Protein AF-0000000086663132 (afdb_homodimer)

Secondary structure (DSSP, 8-state):
--EEEEEEEEGGGEEEEEEEEEEETTTTEEEEEEETTTTEEE--EEEPBTT--HHHHHHHHHHHHHS---EE--B-----PBPPTTS-GGG--SSB-S-SEEEEEEETTEEEEEEEEEEE--TTSPPPSS-S-TT--EEEEEEETTTHHHH-SSHHHHHHHHHHHHHHH---/-----EEEEEGGGEEEEEEEEEEETTTTEEEEEEETTTTEEE--EEEPBTT--HHHHHHHHHHHHHS---EE--B-----PBPPTTS-GGG--SSB-S-SEEEEEEETTEEEEEEEEEEE--TTSPPPSS-S-TT--EEEEEEETTTHHHHSSSHHHHHHHHHHHHHHH---

Radius of gyration: 21.05 Å; Cα contacts (8 Å, |Δi|>4): 816; chains: 2; bounding box: 48×60×48 Å

Nearest PDB structures (foldseek):
  5xd4-assembly1_A  TM=8.681E-01  e=3.263E-10  Mycolicibacterium smegmatis MC2 155
  5ggc-assembly1_A  TM=8.975E-01  e=3.294E-09  Mycolicibacterium smegmatis MC2 155
  6m6y-assembly1_A  TM=8.586E-01  e=5.431E-09  Mycolicibacterium smegmatis MC2 155
  6nch-assembly1_B  TM=6.980E-01  e=8.572E-07  Bacillus cereus ATCC 14579
  6am0-assembly1_E  TM=5.983E-01  e=7.107E-07  Kluyveromyces lactis NRRL Y-1140

InterPro domains:
  IPR000086 NUDIX hydrolase domain [PF00293] (23-155)
  IPR000086 NUDIX hydrolase domain [PS51462] (13-165)
  IPR015797 NUDIX hydrolase-like domain superfamily [SSF55811] (16-165)
  IPR020084 NUDIX hydrolase, conserved site [PS00893] (46-67)
  IPR051325 Nudix hydrolase domain-containing protein [PTHR21340] (16-165)

Sequence (344 aa):
MATTHRRLDSADEFVISCGTVTIDVENKKVLLIYCRNSSEHLLPKGRKDLNETLEDAAKRETYEETGVRVDLLPVNISTRATTPSSIAPNDRPTHVTEPIAVAQRVSNGVLKIIFWFVATADSTIPREEGTQQEDEDFEVSWVDVEEVGDRLSFADDQRIAREACAAVFGPGMATTHRRLDSADEFVISCGTVTIDVENKKVLLIYCRNSSEHLLPKGRKDLNETLEDAAKRETYEETGVRVDLLPVNISTRATTPSSIAPNDRPTHVTEPIAVAQRVSNGVLKIIFWFVATADSTIPREEGTQQEDEDFEVSWVDVEEVGDRLSFADDQRIAREACAAVFGPG

Foldseek 3Di:
DCPPDDDDDDPVQEFEKEAEFEAALVVQWTKWKAFPVVRFIFTFMDTDDPPDDNLRRHQLRNCLQAQFGKAFWFFQADDPDDDDPVADPVRPDRTDFAFRDWDWDHDPRHIYIYTYTYIYGHPVDDGDPPSYDPVTDIDMDIGHLVCVLVRGDDNVRSVSSQSSSCRSPNDD/DPDDDDDDDDPVQEFEKEAEFEAALVVQWTKWKAFPVVRFIFTFMDTDDPPDDNLRRHQLRNCLQAQFGKAFDFFQADDPDDDDPVADPVRPDRTDFFFRDWDWDHDPRHIYIYTYTYIYGHPVDDGDPPSYDPVTDIDMDIGHLVCVLVRGDDNVRSVSSQSSSCRSPNDD

pLDDT: mean 95.45, std 8.42, range [34.81, 98.94]

Solvent-accessible surface area (backbone atoms only — not comparable to full-atom values): 18195 Å² total; per-residue (Å²): 128,68,59,70,54,73,47,79,32,48,24,71,28,36,38,56,27,14,16,33,50,31,31,18,75,90,79,43,25,32,51,37,30,34,32,64,89,74,71,37,35,42,62,39,48,37,70,26,35,65,92,52,49,67,67,55,24,15,40,48,28,30,21,31,62,51,22,43,75,56,44,76,37,64,29,55,66,64,57,59,54,36,75,47,87,90,46,55,82,92,59,59,73,62,54,43,76,58,53,53,29,40,40,36,36,31,56,95,80,28,36,38,40,33,38,30,30,43,22,32,40,66,83,84,57,82,59,48,80,87,44,50,55,92,91,56,56,60,46,68,47,76,34,48,62,90,48,43,52,77,57,34,66,42,69,67,58,17,50,51,49,48,51,48,47,26,41,72,74,40,79,128,126,86,84,46,61,72,48,79,34,48,25,73,28,36,38,56,26,14,16,34,50,32,30,18,75,89,78,43,24,32,51,35,29,34,34,65,89,74,70,37,35,40,62,38,50,37,70,26,35,66,94,52,50,67,68,53,24,15,40,48,28,30,20,30,63,53,22,42,74,56,43,77,36,63,30,55,64,64,56,59,55,36,76,47,85,91,45,54,82,92,59,60,73,64,53,43,76,58,52,53,29,41,39,35,37,29,43,90,78,27,36,38,40,32,40,31,32,43,22,32,42,65,82,83,56,81,57,48,81,87,44,49,55,92,90,55,58,60,46,68,47,76,35,48,61,90,45,42,51,78,58,35,65,43,70,68,58,18,50,52,47,50,52,47,48,26,40,71,74,39,80,127

Structure (mmCIF, N/CA/C/O backbone):
data_AF-0000000086663132-model_v1
#
loop_
_entity.id
_entity.type
_entity.pdbx_description
1 polymer 'Nudix hydrolase domain-containing protein'
#
loop_
_atom_site.group_PDB
_atom_site.id
_atom_site.type_symbol
_atom_site.label_atom_id
_atom_site.label_alt_id
_atom_site.label_comp_id
_atom_site.label_asym_id
_atom_site.label_entity_id
_atom_site.label_seq_id
_atom_site.pdbx_PDB_ins_code
_atom_site.Cartn_x
_atom_site.Cartn_y
_atom_site.Cartn_z
_atom_site.occupancy
_atom_site.B_iso_or_equiv
_atom_site.auth_seq_id
_atom_site.auth_comp_id
_atom_site.auth_asym_id
_atom_site.auth_atom_id
_atom_site.pdbx_PDB_model_num
ATOM 1 N N . MET A 1 1 ? -9.055 -1.574 24.531 1 35.22 1 MET A N 1
ATOM 2 C CA . MET A 1 1 ? -8.906 -2.203 23.219 1 35.22 1 MET A CA 1
ATOM 3 C C . MET A 1 1 ? -7.445 -2.496 22.906 1 35.22 1 MET A C 1
ATOM 5 O O . MET A 1 1 ? -6.609 -1.59 22.938 1 35.22 1 MET A O 1
ATOM 9 N N . ALA A 1 2 ? -6.91 -3.646 23.156 1 46.06 2 ALA A N 1
ATOM 10 C CA . ALA A 1 2 ? -5.496 -3.992 23.281 1 46.06 2 ALA A CA 1
ATOM 11 C C . ALA A 1 2 ? -4.734 -3.666 22 1 46.06 2 ALA A C 1
ATOM 13 O O . ALA A 1 2 ? -4.898 -4.348 20.984 1 46.06 2 ALA A O 1
ATOM 14 N N . THR A 1 3 ? -4.684 -2.416 21.609 1 55.34 3 THR A N 1
ATOM 15 C CA . THR A 1 3 ? -3.795 -2.158 20.484 1 55.34 3 THR A CA 1
ATOM 16 C C . THR A 1 3 ? -2.383 -2.652 20.781 1 55.34 3 THR A C 1
ATOM 18 O O . THR A 1 3 ? -1.66 -2.041 21.578 1 55.34 3 THR A O 1
ATOM 21 N N . THR A 1 4 ? -2.059 -3.865 20.781 1 66.56 4 THR A N 1
ATOM 22 C CA . THR A 1 4 ? -0.79 -4.16 21.453 1 66.56 4 THR A CA 1
ATOM 23 C C . THR A 1 4 ? 0.385 -3.744 20.562 1 66.56 4 THR A C 1
ATOM 25 O O . THR A 1 4 ? 1.26 -2.994 21 1 66.56 4 THR A O 1
ATOM 28 N N . HIS A 1 5 ? 0.606 -4.105 19.297 1 83.56 5 HIS A N 1
ATOM 29 C CA . HIS A 1 5 ? 1.855 -3.889 18.578 1 83.56 5 HIS A CA 1
ATOM 30 C C . HIS A 1 5 ? 1.776 -2.643 17.703 1 83.56 5 HIS A C 1
ATOM 32 O O . HIS A 1 5 ? 0.775 -2.424 17.016 1 83.56 5 HIS A O 1
ATOM 38 N N . ARG A 1 6 ? 2.672 -1.673 17.984 1 92.38 6 ARG A N 1
ATOM 39 C CA . ARG A 1 6 ? 2.799 -0.463 17.172 1 92.38 6 ARG A CA 1
ATOM 40 C C . ARG A 1 6 ? 4.191 -0.361 16.562 1 92.38 6 ARG A C 1
ATOM 42 O O . ARG A 1 6 ? 5.188 -0.707 17.188 1 92.38 6 ARG A O 1
ATOM 49 N N . ARG A 1 7 ? 4.141 0.069 15.336 1 94.81 7 ARG A N 1
ATOM 50 C CA . ARG A 1 7 ? 5.395 0.255 14.617 1 94.81 7 ARG A CA 1
ATOM 51 C C . ARG A 1 7 ? 5.328 1.479 13.711 1 94.81 7 ARG A C 1
ATOM 53 O O . ARG A 1 7 ? 4.289 1.758 13.109 1 94.81 7 ARG A O 1
ATOM 60 N N . LEU A 1 8 ? 6.434 2.205 13.68 1 98.12 8 LEU A N 1
ATOM 61 C CA . LEU A 1 8 ? 6.582 3.33 12.766 1 98.12 8 LEU A CA 1
ATOM 62 C C . LEU A 1 8 ? 7.898 3.242 12 1 98.12 8 LEU A C 1
ATOM 64 O O . LEU A 1 8 ? 8.969 3.135 12.609 1 98.12 8 LEU A O 1
ATOM 68 N N . ASP A 1 9 ? 7.836 3.277 10.672 1 98.56 9 ASP A N 1
ATOM 69 C CA . ASP A 1 9 ? 9.016 3.219 9.812 1 98.56 9 ASP A CA 1
ATOM 70 C C . ASP A 1 9 ? 9.062 4.414 8.867 1 98.56 9 ASP A C 1
ATOM 72 O O . ASP A 1 9 ? 8.086 4.707 8.18 1 98.56 9 ASP A O 1
ATOM 76 N N . SER A 1 10 ? 10.211 5.07 8.875 1 98.5 10 SER A N 1
ATOM 77 C CA . SER A 1 10 ? 10.43 6.145 7.914 1 98.5 10 SER A CA 1
ATOM 78 C C . SER A 1 10 ? 10.68 5.594 6.516 1 98.5 10 SER A C 1
ATOM 80 O O . SER A 1 10 ? 10.852 4.387 6.34 1 98.5 10 SER A O 1
ATOM 82 N N . ALA A 1 11 ? 10.742 6.453 5.547 1 98.19 11 ALA A N 1
ATOM 83 C CA . ALA A 1 11 ? 10.789 6.094 4.133 1 98.19 11 ALA A CA 1
ATOM 84 C C . ALA A 1 11 ? 11.969 5.176 3.838 1 98.19 11 ALA A C 1
ATOM 86 O O . ALA A 1 11 ? 11.898 4.32 2.953 1 98.19 11 ALA A O 1
ATOM 87 N N . ASP A 1 12 ? 13.047 5.344 4.551 1 97.75 12 ASP A N 1
ATOM 88 C CA . ASP A 1 12 ? 14.242 4.555 4.281 1 97.75 12 ASP A CA 1
ATOM 89 C C . ASP A 1 12 ? 14.258 3.275 5.113 1 97.75 12 ASP A C 1
ATOM 91 O O . ASP A 1 12 ? 15.203 2.488 5.039 1 97.75 12 ASP A O 1
ATOM 95 N N . GLU A 1 13 ? 13.18 3.043 5.84 1 98.38 13 GLU A N 1
ATOM 96 C CA . GLU A 1 13 ? 13.156 1.918 6.77 1 98.38 13 GLU A CA 1
ATOM 97 C C . GLU A 1 13 ? 12.117 0.88 6.359 1 98.38 13 GLU A C 1
ATOM 99 O O . GLU A 1 13 ? 11.883 -0.092 7.078 1 98.38 13 GLU A O 1
ATOM 104 N N . PHE A 1 14 ? 11.484 1.039 5.23 1 98.69 14 PHE A N 1
ATOM 105 C CA . PHE A 1 14 ? 10.555 0.03 4.738 1 98.69 14 PHE A CA 1
ATOM 106 C C . PHE A 1 14 ? 10.578 -0.032 3.217 1 98.69 14 PHE A C 1
ATOM 108 O O . PHE A 1 14 ? 11.016 0.913 2.559 1 98.69 14 PHE A O 1
ATOM 115 N N . VAL A 1 15 ? 10.125 -1.183 2.721 1 98.31 15 VAL A N 1
ATOM 116 C CA . VAL A 1 15 ? 10 -1.403 1.284 1 98.31 15 VAL A CA 1
ATOM 117 C C . VAL A 1 15 ? 8.648 -2.043 0.974 1 98.31 15 VAL A C 1
ATOM 119 O O . VAL A 1 15 ? 8.18 -2.902 1.722 1 98.31 15 VAL A O 1
ATOM 122 N N . ILE A 1 16 ? 8.016 -1.552 -0.068 1 98.81 16 ILE A N 1
ATOM 123 C CA . ILE A 1 16 ? 6.766 -2.129 -0.553 1 98.81 16 ILE A CA 1
ATOM 124 C C . ILE A 1 16 ? 7.047 -3.051 -1.736 1 98.81 16 ILE A C 1
ATOM 126 O O . ILE A 1 16 ? 7.734 -2.662 -2.684 1 98.81 16 ILE A O 1
ATOM 130 N N . SER A 1 17 ? 6.594 -4.258 -1.635 1 98.75 17 SER A N 1
ATOM 131 C CA . SER A 1 17 ? 6.641 -5.23 -2.721 1 98.75 17 SER A CA 1
ATOM 132 C C . SER A 1 17 ? 5.246 -5.746 -3.059 1 98.75 17 SER A C 1
ATOM 134 O O . SER A 1 17 ? 4.328 -5.652 -2.242 1 98.75 17 SER A O 1
ATOM 136 N N . CYS A 1 18 ? 5.109 -6.176 -4.266 1 98.88 18 CYS A N 1
ATOM 137 C CA . CYS A 1 18 ? 3.848 -6.738 -4.73 1 98.88 18 CYS A CA 1
ATOM 138 C C . CYS A 1 18 ? 4.086 -8.008 -5.543 1 98.88 18 CYS A C 1
ATOM 140 O O . CYS A 1 18 ? 5.125 -8.148 -6.188 1 98.88 18 CYS A O 1
ATOM 142 N N . GLY A 1 19 ? 3.193 -8.867 -5.469 1 98.88 19 GLY A N 1
ATOM 143 C CA . GLY A 1 19 ? 3.242 -10.109 -6.227 1 98.88 19 GLY A CA 1
ATOM 144 C C . GLY A 1 19 ? 1.87 -10.633 -6.609 1 98.88 19 GLY A C 1
ATOM 145 O O . GLY A 1 19 ? 0.853 -10.023 -6.27 1 98.88 19 GLY A O 1
ATOM 146 N N . THR A 1 20 ? 1.887 -11.727 -7.383 1 98.94 20 THR A N 1
ATOM 147 C CA . THR A 1 20 ? 0.623 -12.305 -7.828 1 98.94 20 THR A CA 1
ATOM 148 C C . THR A 1 20 ? 0.597 -13.812 -7.574 1 98.94 20 THR A C 1
ATOM 150 O O . THR A 1 20 ? 1.644 -14.461 -7.566 1 98.94 20 THR A O 1
ATOM 153 N N . VAL A 1 21 ? -0.507 -14.297 -7.258 1 98.94 21 VAL A N 1
ATOM 154 C CA . VAL A 1 21 ? -0.861 -15.68 -7.582 1 98.94 21 VAL A CA 1
ATOM 155 C C . VAL A 1 21 ? -1.597 -15.719 -8.922 1 98.94 21 VAL A C 1
ATOM 157 O O . VAL A 1 21 ? -2.777 -15.375 -9 1 98.94 21 VAL A O 1
ATOM 160 N N . THR A 1 22 ? -0.882 -16.078 -9.938 1 98.94 22 THR A N 1
ATOM 161 C CA . THR A 1 22 ? -1.462 -16.078 -11.281 1 98.94 22 THR A CA 1
ATOM 162 C C . THR A 1 22 ? -2.068 -17.438 -11.609 1 98.94 22 THR A C 1
ATOM 164 O O . THR A 1 22 ? -1.367 -18.453 -11.617 1 98.94 22 THR A O 1
ATOM 167 N N . ILE A 1 23 ? -3.307 -17.438 -11.945 1 98.94 23 ILE A N 1
ATOM 168 C CA . ILE A 1 23 ? -4.059 -18.672 -12.133 1 98.94 23 ILE A CA 1
ATOM 169 C C . ILE A 1 23 ? -4.582 -18.734 -13.57 1 98.94 23 ILE A C 1
ATOM 171 O O . ILE A 1 23 ? -5.191 -17.781 -14.062 1 98.94 23 ILE A O 1
ATOM 175 N N . ASP A 1 24 ? -4.273 -19.734 -14.281 1 98.94 24 ASP A N 1
ATOM 176 C CA . ASP A 1 24 ? -5.039 -20.125 -15.461 1 98.94 24 ASP A CA 1
ATOM 177 C C . ASP A 1 24 ? -6.336 -20.828 -15.07 1 98.94 24 ASP A C 1
ATOM 179 O O . ASP A 1 24 ? -6.332 -22.016 -14.742 1 98.94 24 ASP A O 1
ATOM 183 N N . VAL A 1 25 ? -7.359 -20.047 -15.125 1 98.69 25 VAL A N 1
ATOM 184 C CA . VAL A 1 25 ? -8.625 -20.531 -14.578 1 98.69 25 VAL A CA 1
ATOM 185 C C . VAL A 1 25 ? -9.125 -21.719 -15.406 1 98.69 25 VAL A C 1
ATOM 187 O O . VAL A 1 25 ? -9.586 -22.719 -14.844 1 98.69 25 VAL A O 1
ATOM 190 N N . GLU A 1 26 ? -9 -21.656 -16.656 1 98.44 26 GLU A N 1
ATOM 191 C CA . GLU A 1 26 ? -9.516 -22.688 -17.562 1 98.44 26 GLU A CA 1
ATOM 192 C C . GLU A 1 26 ? -8.766 -24 -17.375 1 98.44 26 GLU A C 1
ATOM 194 O O . GLU A 1 26 ? -9.375 -25.062 -17.297 1 98.44 26 GLU A O 1
ATOM 199 N N . ASN A 1 27 ? -7.477 -23.984 -17.297 1 98.5 27 ASN A N 1
ATOM 200 C CA . ASN A 1 27 ? -6.652 -25.188 -17.25 1 98.5 27 ASN A CA 1
ATOM 201 C C . ASN A 1 27 ? -6.289 -25.562 -15.812 1 98.5 27 ASN A C 1
ATOM 203 O O . ASN A 1 27 ? -5.617 -26.562 -15.578 1 98.5 27 ASN A O 1
ATOM 207 N N . LYS A 1 28 ? -6.676 -24.734 -14.875 1 98.44 28 LYS A N 1
ATOM 208 C CA . LYS A 1 28 ? -6.5 -24.969 -13.445 1 98.44 28 LYS A CA 1
ATOM 209 C C . LYS A 1 28 ? -5.023 -25.125 -13.086 1 98.44 28 LYS A C 1
ATOM 211 O O . LYS A 1 28 ? -4.633 -26.094 -12.445 1 98.44 28 LYS A O 1
ATOM 216 N N . LYS A 1 29 ? -4.27 -24.156 -13.445 1 98.75 29 LYS A N 1
ATOM 217 C CA . LYS A 1 29 ? -2.834 -24.125 -13.172 1 98.75 29 LYS A CA 1
ATOM 218 C C . LYS A 1 29 ? -2.432 -22.812 -12.523 1 98.75 29 LYS A C 1
ATOM 220 O O . LYS A 1 29 ? -3.109 -21.797 -12.688 1 98.75 29 LYS A O 1
ATOM 225 N N . VAL A 1 30 ? -1.396 -22.859 -11.789 1 98.94 30 VAL A N 1
ATOM 226 C CA . VAL A 1 30 ? -0.839 -21.672 -11.133 1 98.94 30 VAL A CA 1
ATOM 227 C C . VAL A 1 30 ? 0.58 -21.422 -11.641 1 98.94 30 VAL A C 1
ATOM 229 O O . VAL A 1 30 ? 1.366 -22.359 -11.797 1 98.94 30 VAL A O 1
ATOM 232 N N . LEU A 1 31 ? 0.898 -20.203 -11.898 1 98.94 31 LEU A N 1
ATOM 233 C CA . LEU A 1 31 ? 2.205 -19.766 -12.383 1 98.94 31 LEU A CA 1
ATOM 234 C C . LEU A 1 31 ? 3.211 -19.688 -11.242 1 98.94 31 LEU A C 1
ATOM 236 O O . LEU A 1 31 ? 2.971 -18.984 -10.25 1 98.94 31 LEU A O 1
ATOM 240 N N . LEU A 1 32 ? 4.348 -20.422 -11.312 1 98.81 32 LEU A N 1
ATOM 241 C CA . LEU A 1 32 ? 5.41 -20.391 -10.312 1 98.81 32 LEU A CA 1
ATOM 242 C C . LEU A 1 32 ? 6.75 -20.047 -10.953 1 98.81 32 LEU A C 1
ATOM 244 O O . LEU A 1 32 ? 6.902 -20.141 -12.172 1 98.81 32 LEU A O 1
ATOM 248 N N . ILE A 1 33 ? 7.609 -19.578 -10.117 1 98.69 33 ILE A N 1
ATOM 249 C CA . ILE A 1 33 ? 9 -19.453 -10.523 1 98.69 33 ILE A CA 1
ATOM 250 C C . ILE A 1 33 ? 9.883 -20.328 -9.641 1 98.69 33 ILE A C 1
ATOM 252 O O . ILE A 1 33 ? 9.594 -20.516 -8.453 1 98.69 33 ILE A O 1
ATOM 256 N N . TYR A 1 34 ? 10.875 -20.938 -10.18 1 98.25 34 TYR A N 1
ATOM 257 C CA . TYR A 1 34 ? 11.938 -21.656 -9.484 1 98.25 34 TYR A CA 1
ATOM 258 C C . TYR A 1 34 ? 13.242 -20.859 -9.523 1 98.25 34 TYR A C 1
ATOM 260 O O . TYR A 1 34 ? 13.797 -20.625 -10.594 1 98.25 34 TYR A O 1
ATOM 268 N N . CYS A 1 35 ? 13.688 -20.406 -8.367 1 97.44 35 CYS A N 1
ATOM 269 C CA . CYS A 1 35 ? 14.969 -19.719 -8.258 1 97.44 35 CYS A CA 1
ATOM 270 C C . CYS A 1 35 ? 16.125 -20.719 -8.242 1 97.44 35 CYS A C 1
ATOM 272 O O . CYS A 1 35 ? 16.375 -21.359 -7.227 1 97.44 35 CYS A O 1
ATOM 274 N N . ARG A 1 36 ? 16.906 -20.719 -9.273 1 95.56 36 ARG A N 1
ATOM 275 C CA . ARG A 1 36 ? 17.984 -21.688 -9.414 1 95.56 36 ARG A CA 1
ATOM 276 C C . ARG A 1 36 ? 19.094 -21.438 -8.398 1 95.56 36 ARG A C 1
ATOM 278 O O . ARG A 1 36 ? 19.703 -22.375 -7.891 1 95.56 36 ARG A O 1
ATOM 285 N N . ASN A 1 37 ? 19.297 -20.188 -8.094 1 93.69 37 ASN A N 1
ATOM 286 C CA . ASN A 1 37 ? 20.359 -19.812 -7.168 1 93.69 37 ASN A CA 1
ATOM 287 C C . ASN A 1 37 ? 20.094 -20.359 -5.77 1 93.69 37 ASN A C 1
ATOM 289 O O . ASN A 1 37 ? 21.031 -20.797 -5.09 1 93.69 37 ASN A O 1
ATOM 293 N N . SER A 1 38 ? 18.891 -20.422 -5.348 1 94.75 38 SER A N 1
ATOM 294 C CA . SER A 1 38 ? 18.547 -20.828 -3.986 1 94.75 38 SER A CA 1
ATOM 295 C C . SER A 1 38 ? 17.781 -22.141 -3.98 1 94.75 38 SER A C 1
ATOM 297 O O . SER A 1 38 ? 17.484 -22.688 -2.916 1 94.75 38 SER A O 1
ATOM 299 N N . SER A 1 39 ? 17.391 -22.625 -5.121 1 96.56 39 SER A N 1
ATOM 300 C CA . SER A 1 39 ? 16.609 -23.828 -5.266 1 96.56 39 SER A CA 1
ATOM 301 C C . SER A 1 39 ? 15.273 -23.719 -4.535 1 96.56 39 SER A C 1
ATOM 303 O O . SER A 1 39 ? 14.906 -24.594 -3.756 1 96.56 39 SER A O 1
ATOM 305 N N . GLU A 1 40 ? 14.586 -22.641 -4.777 1 97.81 40 GLU A N 1
ATOM 306 C CA . GLU A 1 40 ? 13.312 -22.344 -4.129 1 97.81 40 GLU A CA 1
ATOM 307 C C . GLU A 1 40 ? 12.211 -22.109 -5.16 1 97.81 40 GLU A C 1
ATOM 309 O O . GLU A 1 40 ? 12.445 -21.438 -6.176 1 97.81 40 GLU A O 1
ATOM 314 N N . HIS A 1 41 ? 11.094 -22.781 -4.953 1 98.5 41 HIS A N 1
ATOM 315 C CA . HIS A 1 41 ? 9.883 -22.453 -5.695 1 98.5 41 HIS A CA 1
ATOM 316 C C . HIS A 1 41 ? 9.125 -21.312 -5.035 1 98.5 41 HIS A C 1
ATOM 318 O O . HIS A 1 41 ? 8.805 -21.375 -3.848 1 98.5 41 HIS A O 1
ATOM 324 N N . LEU A 1 42 ? 8.812 -20.266 -5.852 1 98.44 42 LEU A N 1
ATOM 325 C CA . LEU A 1 42 ? 8.258 -19.047 -5.297 1 98.44 42 LEU A CA 1
ATOM 326 C C . LEU A 1 42 ? 7.125 -18.516 -6.172 1 98.44 42 LEU A C 1
ATOM 328 O O . LEU A 1 42 ? 6.93 -18.984 -7.297 1 98.44 42 LEU A O 1
ATOM 332 N N . LEU A 1 43 ? 6.375 -17.672 -5.637 1 98.81 43 LEU A N 1
ATOM 333 C CA . LEU A 1 43 ? 5.465 -16.828 -6.402 1 98.81 43 LEU A CA 1
ATOM 334 C C . LEU A 1 43 ? 6.18 -15.586 -6.922 1 98.81 43 LEU A C 1
ATOM 336 O O . LEU A 1 43 ? 7.047 -15.039 -6.242 1 98.81 43 LEU A O 1
ATOM 340 N N . PRO A 1 44 ? 5.875 -15.195 -8.094 1 98.81 44 PRO A N 1
ATOM 341 C CA . PRO A 1 44 ? 6.539 -13.992 -8.602 1 98.81 44 PRO A CA 1
ATOM 342 C C . PRO A 1 44 ? 6.18 -12.742 -7.801 1 98.81 44 PRO A C 1
ATOM 344 O O . PRO A 1 44 ? 5.016 -12.555 -7.434 1 98.81 44 PRO A O 1
ATOM 347 N N . LYS A 1 45 ? 7.07 -11.945 -7.5 1 98.69 45 LYS A N 1
ATOM 348 C CA . LYS A 1 45 ? 6.906 -10.703 -6.75 1 98.69 45 LYS A CA 1
ATOM 349 C C . LYS A 1 45 ? 8.148 -9.82 -6.875 1 98.69 45 LYS A C 1
ATOM 351 O O . LYS A 1 45 ? 9.211 -10.281 -7.293 1 98.69 45 LYS A O 1
ATOM 356 N N . GLY A 1 46 ? 8.023 -8.578 -6.473 1 98.06 46 GLY A N 1
ATOM 357 C CA . GLY A 1 46 ? 9.164 -7.68 -6.426 1 98.06 46 GLY A CA 1
ATOM 358 C C . GLY A 1 46 ? 8.82 -6.309 -5.871 1 98.06 46 GLY A C 1
ATOM 359 O O . GLY A 1 46 ? 7.656 -6.035 -5.566 1 98.06 46 GLY A O 1
ATOM 360 N N . ARG A 1 47 ? 9.836 -5.508 -5.809 1 98.12 47 ARG A N 1
ATOM 361 C CA . ARG A 1 47 ? 9.688 -4.172 -5.234 1 98.12 47 ARG A CA 1
ATOM 362 C C . ARG A 1 47 ? 8.906 -3.256 -6.168 1 98.12 47 ARG A C 1
ATOM 364 O O . ARG A 1 47 ? 9.055 -3.336 -7.391 1 98.12 47 ARG A O 1
ATOM 371 N N . LYS A 1 48 ? 8.117 -2.441 -5.559 1 98.31 48 LYS A N 1
ATOM 372 C CA . LYS A 1 48 ? 7.398 -1.402 -6.293 1 98.31 48 LYS A CA 1
ATOM 373 C C . LYS A 1 48 ? 8.367 -0.358 -6.848 1 98.31 48 LYS A C 1
ATOM 375 O O . LYS A 1 48 ? 9.305 0.047 -6.164 1 98.31 48 LYS A O 1
ATOM 380 N N . ASP A 1 49 ? 8.148 0.12 -8.094 1 97.44 49 ASP A N 1
ATOM 381 C CA . ASP A 1 49 ? 8.891 1.241 -8.664 1 97.44 49 ASP A CA 1
ATOM 382 C C . ASP A 1 49 ? 8.359 2.572 -8.141 1 97.44 49 ASP A C 1
ATOM 384 O O . ASP A 1 49 ? 7.23 2.648 -7.648 1 97.44 49 ASP A O 1
ATOM 388 N N . LEU A 1 50 ? 9.164 3.566 -8.289 1 96.62 50 LEU A N 1
ATOM 389 C CA . LEU A 1 50 ? 8.742 4.93 -7.992 1 96.62 50 LEU A CA 1
ATOM 390 C C . LEU A 1 50 ? 7.449 5.27 -8.734 1 96.62 50 LEU A C 1
ATOM 392 O O . LEU A 1 50 ? 7.328 5 -9.93 1 96.62 50 LEU A O 1
ATOM 396 N N . ASN A 1 51 ? 6.426 5.762 -7.957 1 92.69 51 ASN A N 1
ATOM 397 C CA . ASN A 1 51 ? 5.188 6.316 -8.492 1 92.69 51 ASN A CA 1
ATOM 398 C C . ASN A 1 51 ? 4.324 5.242 -9.148 1 92.69 51 ASN A C 1
ATOM 400 O O . ASN A 1 51 ? 3.479 5.543 -9.984 1 92.69 51 ASN A O 1
ATOM 404 N N . GLU A 1 52 ? 4.551 4.082 -8.867 1 95.94 52 GLU A N 1
ATOM 405 C CA . GLU A 1 52 ? 3.768 2.949 -9.359 1 95.94 52 GLU A CA 1
ATOM 406 C C . GLU A 1 52 ? 2.678 2.564 -8.359 1 95.94 52 GLU A C 1
ATOM 408 O O . GLU A 1 52 ? 2.859 2.703 -7.148 1 95.94 52 GLU A O 1
ATOM 413 N N . THR A 1 53 ? 1.514 2.164 -8.898 1 97.88 53 THR A N 1
ATOM 414 C CA . THR A 1 53 ? 0.499 1.617 -8.008 1 97.88 53 THR A CA 1
ATOM 415 C C . THR A 1 53 ? 0.87 0.202 -7.566 1 97.88 53 THR A C 1
ATOM 417 O O . THR A 1 53 ? 1.745 -0.428 -8.164 1 97.88 53 THR A O 1
ATOM 420 N N . LEU A 1 54 ? 0.23 -0.244 -6.477 1 98.69 54 LEU A N 1
ATOM 421 C CA . LEU A 1 54 ? 0.443 -1.618 -6.035 1 98.69 54 LEU A CA 1
ATOM 422 C C . LEU A 1 54 ? 0.086 -2.605 -7.141 1 98.69 54 LEU A C 1
ATOM 424 O O . LEU A 1 54 ? 0.821 -3.564 -7.387 1 98.69 54 LEU A O 1
ATOM 428 N N . GLU A 1 55 ? -1.014 -2.375 -7.797 1 98.56 55 GLU A N 1
ATOM 429 C CA . GLU A 1 55 ? -1.525 -3.24 -8.859 1 98.56 55 GLU A CA 1
ATOM 430 C C . GLU A 1 55 ? -0.548 -3.314 -10.031 1 98.56 55 GLU A C 1
ATOM 432 O O . GLU A 1 55 ? -0.246 -4.402 -10.523 1 98.56 55 GLU A O 1
ATOM 437 N N . ASP A 1 56 ? -0.069 -2.15 -10.438 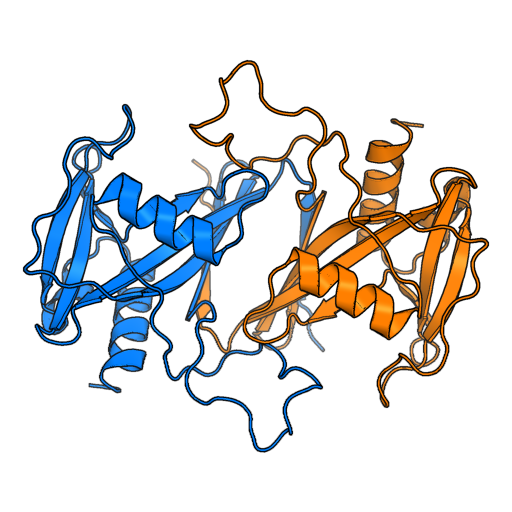1 98.19 56 ASP A N 1
ATOM 438 C CA . ASP A 1 56 ? 0.863 -2.105 -11.555 1 98.19 56 ASP A CA 1
ATOM 439 C C . ASP A 1 56 ? 2.176 -2.803 -11.211 1 98.19 56 ASP A C 1
ATOM 441 O O . ASP A 1 56 ? 2.773 -3.469 -12.055 1 98.19 56 ASP A O 1
ATOM 445 N N . ALA A 1 57 ? 2.615 -2.627 -9.992 1 98.62 57 ALA A N 1
ATOM 446 C CA . ALA A 1 57 ? 3.826 -3.309 -9.547 1 98.62 57 ALA A CA 1
ATOM 447 C C . ALA A 1 57 ? 3.664 -4.824 -9.633 1 98.62 57 ALA A C 1
ATOM 449 O O . ALA A 1 57 ? 4.555 -5.523 -10.117 1 98.62 57 ALA A O 1
ATOM 450 N N . ALA A 1 58 ? 2.516 -5.344 -9.141 1 98.88 58 ALA A N 1
ATOM 451 C CA . ALA A 1 58 ? 2.256 -6.781 -9.156 1 98.88 58 ALA A CA 1
ATOM 452 C C . ALA A 1 58 ? 2.297 -7.332 -10.578 1 98.88 58 ALA A C 1
ATOM 454 O O . ALA A 1 58 ? 2.953 -8.344 -10.844 1 98.88 58 ALA A O 1
ATOM 455 N N . LYS A 1 59 ? 1.636 -6.598 -11.461 1 98.88 59 LYS A N 1
ATOM 456 C CA . LYS A 1 59 ? 1.591 -7.035 -12.852 1 98.88 59 LYS A CA 1
ATOM 457 C C . LYS A 1 59 ? 2.971 -6.949 -13.5 1 98.88 59 LYS A C 1
ATOM 459 O O . LYS A 1 59 ? 3.393 -7.875 -14.195 1 98.88 59 LYS A O 1
ATOM 464 N N . ARG A 1 60 ? 3.633 -5.836 -13.281 1 98.62 60 ARG A N 1
ATOM 465 C CA . ARG A 1 60 ? 4.945 -5.629 -13.883 1 98.62 60 ARG A CA 1
ATOM 466 C C . ARG A 1 60 ? 5.941 -6.68 -13.406 1 98.62 60 ARG A C 1
ATOM 468 O O . ARG A 1 60 ? 6.637 -7.297 -14.211 1 98.62 60 ARG A O 1
ATOM 475 N N . GLU A 1 61 ? 6.02 -6.898 -12.102 1 98.62 61 GLU A N 1
ATOM 476 C CA . GLU A 1 61 ? 6.957 -7.863 -11.539 1 98.62 61 GLU A CA 1
ATOM 477 C C . GLU A 1 61 ? 6.68 -9.273 -12.062 1 98.62 61 GLU A C 1
ATOM 479 O O . GLU A 1 61 ? 7.609 -10.047 -12.289 1 98.62 61 GLU A O 1
ATOM 484 N N . THR A 1 62 ? 5.398 -9.656 -12.188 1 98.88 62 THR A N 1
ATOM 485 C CA . THR A 1 62 ? 5.059 -10.953 -12.758 1 98.88 62 THR A CA 1
ATOM 486 C C . THR A 1 62 ? 5.594 -11.078 -14.18 1 98.88 62 THR A C 1
ATOM 488 O O . THR A 1 62 ? 6.242 -12.07 -14.516 1 98.88 62 THR A O 1
ATOM 491 N N . TYR A 1 63 ? 5.355 -10.031 -14.938 1 98.88 63 TYR A N 1
ATOM 492 C CA . TYR A 1 63 ? 5.844 -10.031 -16.312 1 98.88 63 TYR A CA 1
ATOM 493 C C . TYR A 1 63 ? 7.367 -10.109 -16.344 1 98.88 63 TYR A C 1
ATOM 495 O O . TYR A 1 63 ? 7.934 -10.922 -17.078 1 98.88 63 TYR A O 1
ATOM 503 N N . GLU A 1 64 ? 8.016 -9.297 -15.609 1 98.38 64 GLU A N 1
ATOM 504 C CA . GLU A 1 64 ? 9.477 -9.266 -15.602 1 98.38 64 GLU A CA 1
ATOM 505 C C . GLU A 1 64 ? 10.062 -10.625 -15.234 1 98.38 64 GLU A C 1
ATOM 507 O O . GLU A 1 64 ? 10.992 -11.102 -15.891 1 98.38 64 GLU A O 1
ATOM 512 N N . GLU A 1 65 ? 9.531 -11.289 -14.227 1 98.56 65 GLU A N 1
ATOM 513 C CA . GLU A 1 65 ? 10.141 -12.5 -13.688 1 98.56 65 GLU A CA 1
ATOM 514 C C . GLU A 1 65 ? 9.719 -13.734 -14.484 1 98.56 65 GLU A C 1
ATOM 516 O O . GLU A 1 65 ? 10.414 -14.75 -14.469 1 98.56 65 GLU A O 1
ATOM 521 N N . THR A 1 66 ? 8.57 -13.68 -15.242 1 98.75 66 THR A N 1
ATOM 522 C CA . THR A 1 66 ? 8.031 -14.922 -15.805 1 98.75 66 THR A CA 1
ATOM 523 C C . THR A 1 66 ? 7.871 -14.797 -17.312 1 98.75 66 THR A C 1
ATOM 525 O O . THR A 1 66 ? 7.715 -15.805 -18.016 1 98.75 66 THR A O 1
ATOM 528 N N . GLY A 1 67 ? 7.82 -13.57 -17.812 1 98.81 67 GLY A N 1
ATOM 529 C CA . GLY A 1 67 ? 7.52 -13.344 -19.219 1 98.81 67 GLY A CA 1
ATOM 530 C C . GLY A 1 67 ? 6.043 -13.469 -19.531 1 98.81 67 GLY A C 1
ATOM 531 O O . GLY A 1 67 ? 5.656 -13.477 -20.703 1 98.81 67 GLY A O 1
ATOM 532 N N . VAL A 1 68 ? 5.199 -13.609 -18.547 1 98.88 68 VAL A N 1
ATOM 533 C CA . VAL A 1 68 ? 3.764 -13.781 -18.734 1 98.88 68 VAL A CA 1
ATOM 534 C C . VAL A 1 68 ? 3.043 -12.477 -18.391 1 98.88 68 VAL A C 1
ATOM 536 O O . VAL A 1 68 ? 3.186 -11.945 -17.297 1 98.88 68 VAL A O 1
ATOM 539 N N . ARG A 1 69 ? 2.32 -11.883 -19.344 1 98.75 69 ARG A N 1
ATOM 540 C CA . ARG A 1 69 ? 1.456 -10.742 -19.078 1 98.75 69 ARG A CA 1
ATOM 541 C C . ARG A 1 69 ? 0.155 -11.18 -18.406 1 98.75 69 ARG A C 1
ATOM 543 O O . ARG A 1 69 ? -0.502 -12.109 -18.875 1 98.75 69 ARG A O 1
ATOM 550 N N . VAL A 1 70 ? -0.161 -10.508 -17.359 1 98.88 70 VAL A N 1
ATOM 551 C CA . VAL A 1 70 ? -1.319 -10.969 -16.609 1 98.88 70 VAL A CA 1
ATOM 552 C C . VAL A 1 70 ? -2.297 -9.812 -16.406 1 98.88 70 VAL A C 1
ATOM 554 O O . VAL A 1 70 ? -1.921 -8.648 -16.531 1 98.88 70 VAL A O 1
ATOM 557 N N . ASP A 1 71 ? -3.525 -10.164 -16.141 1 98.75 71 ASP A N 1
ATOM 558 C CA . ASP A 1 71 ? -4.535 -9.242 -15.625 1 98.75 71 ASP A CA 1
ATOM 559 C C . ASP A 1 71 ? -4.93 -9.609 -14.195 1 98.75 71 ASP A C 1
ATOM 561 O O . ASP A 1 71 ? -4.98 -10.789 -13.844 1 98.75 71 ASP A O 1
ATOM 565 N N . LEU A 1 72 ? -5.117 -8.57 -13.391 1 98.75 72 LEU A N 1
ATOM 566 C CA . LEU A 1 72 ? -5.652 -8.891 -12.078 1 98.75 72 LEU A CA 1
ATOM 567 C C . LEU A 1 72 ? -7.055 -9.477 -12.188 1 98.75 72 LEU A C 1
ATOM 569 O O . LEU A 1 72 ? -7.863 -9.016 -13 1 98.75 72 LEU A O 1
ATOM 573 N N . LEU A 1 73 ? -7.289 -10.484 -11.422 1 98.81 73 LEU A N 1
ATOM 574 C CA . LEU A 1 73 ? -8.555 -11.219 -11.445 1 98.81 73 LEU A CA 1
ATOM 575 C C . LEU A 1 73 ? -9.43 -10.828 -10.266 1 98.81 73 LEU A C 1
ATOM 577 O O . LEU A 1 73 ? -9.055 -11.039 -9.109 1 98.81 73 LEU A O 1
ATOM 581 N N . PRO A 1 74 ? -10.617 -10.148 -10.547 1 98.31 74 PRO A N 1
ATOM 582 C CA . PRO A 1 74 ? -11.531 -9.938 -9.43 1 98.31 74 PRO A CA 1
ATOM 583 C C . PRO A 1 74 ? -11.969 -11.242 -8.773 1 98.31 74 PRO A C 1
ATOM 585 O O . PRO A 1 74 ? -12.352 -12.188 -9.461 1 98.31 74 PRO A O 1
ATOM 588 N N . VAL A 1 75 ? -11.836 -11.305 -7.453 1 98.31 75 VAL A N 1
ATOM 589 C CA . VAL A 1 75 ? -12.188 -12.523 -6.73 1 98.31 75 VAL A CA 1
ATOM 590 C C . VAL A 1 75 ? -13.086 -12.18 -5.543 1 98.31 75 VAL A C 1
ATOM 592 O O . VAL A 1 75 ? -13.18 -11.023 -5.141 1 98.31 75 VAL A O 1
ATOM 595 N N . ASN A 1 76 ? -13.781 -13.258 -5.039 1 96.5 76 ASN A N 1
ATOM 596 C CA . ASN A 1 76 ? -14.664 -13.117 -3.885 1 96.5 76 ASN A CA 1
ATOM 597 C C . ASN A 1 76 ? -13.914 -13.312 -2.574 1 96.5 76 ASN A C 1
ATOM 599 O O . ASN A 1 76 ? -13.711 -14.445 -2.129 1 96.5 76 ASN A O 1
ATOM 603 N N . ILE A 1 77 ? -13.5 -12.227 -2.008 1 96.56 77 ILE A N 1
ATOM 604 C CA . ILE A 1 77 ? -12.773 -12.266 -0.744 1 96.56 77 ILE A CA 1
ATOM 605 C C . ILE A 1 77 ? -13.375 -11.266 0.234 1 96.56 77 ILE A C 1
ATOM 607 O O . ILE A 1 77 ? -13.992 -10.273 -0.181 1 96.56 77 ILE A O 1
ATOM 611 N N . SER A 1 78 ? -13.164 -11.477 1.531 1 95.75 78 SER A N 1
ATOM 612 C CA . SER A 1 78 ? -13.633 -10.562 2.572 1 95.75 78 SER A CA 1
ATOM 613 C C . SER A 1 78 ? -12.578 -9.516 2.902 1 95.75 78 SER A C 1
ATOM 615 O O . SER A 1 78 ? -11.961 -9.555 3.969 1 95.75 78 SER A O 1
ATOM 617 N N . THR A 1 79 ? -12.43 -8.531 2.021 1 97.25 79 THR A N 1
ATOM 618 C CA . THR A 1 79 ? -11.492 -7.441 2.244 1 97.25 79 THR A CA 1
ATOM 619 C C . THR A 1 79 ? -12.086 -6.398 3.189 1 97.25 79 THR A C 1
ATOM 621 O O . THR A 1 79 ? -13.305 -6.23 3.248 1 97.25 79 THR A O 1
ATOM 624 N N . ARG A 1 80 ? -11.211 -5.652 3.859 1 96.44 80 ARG A N 1
ATOM 625 C CA . ARG A 1 80 ? -11.656 -4.613 4.781 1 96.44 80 ARG A CA 1
ATOM 626 C C . ARG A 1 80 ? -11.625 -3.24 4.121 1 96.44 80 ARG A C 1
ATOM 628 O O . ARG A 1 80 ? -11.805 -2.221 4.789 1 96.44 80 ARG A O 1
ATOM 635 N N . ALA A 1 81 ? -11.297 -3.201 2.838 1 97.38 81 ALA A N 1
ATOM 636 C CA . ALA A 1 81 ? -11.43 -1.948 2.1 1 97.38 81 ALA A CA 1
ATOM 637 C C . ALA A 1 81 ? -12.852 -1.412 2.176 1 97.38 81 ALA A C 1
ATOM 639 O O . ALA A 1 81 ? -13.812 -2.186 2.201 1 97.38 81 ALA A O 1
ATOM 640 N N . THR A 1 82 ? -12.969 -0.108 2.203 1 96.06 82 THR A N 1
ATOM 641 C CA . THR A 1 82 ? -14.281 0.523 2.357 1 96.06 82 THR A CA 1
ATOM 642 C C . THR A 1 82 ? -15 0.616 1.014 1 96.06 82 THR A C 1
ATOM 644 O O . THR A 1 82 ? -14.359 0.786 -0.027 1 96.06 82 THR A O 1
ATOM 647 N N . THR A 1 83 ? -16.297 0.508 1.081 1 95 83 THR A N 1
ATOM 648 C CA . THR A 1 83 ? -17.109 0.78 -0.106 1 95 83 THR A CA 1
ATOM 649 C C . THR A 1 83 ? -17.141 2.277 -0.4 1 95 83 THR A C 1
ATOM 651 O O . THR A 1 83 ? -17.484 3.076 0.472 1 95 83 THR A O 1
ATOM 654 N N . PRO A 1 84 ? -16.781 2.605 -1.625 1 94.25 84 PRO A N 1
ATOM 655 C CA . PRO A 1 84 ? -16.875 4.027 -1.972 1 94.25 84 PRO A CA 1
ATOM 656 C C . PRO A 1 84 ? -18.266 4.605 -1.737 1 94.25 84 PRO A C 1
ATOM 658 O O . PRO A 1 84 ? -19.266 3.906 -1.902 1 94.25 84 PRO A O 1
ATOM 661 N N . SER A 1 85 ? -18.297 5.863 -1.421 1 88.75 85 SER A N 1
ATOM 662 C CA . SER A 1 85 ? -19.562 6.523 -1.134 1 88.75 85 SER A CA 1
ATOM 663 C C . SER A 1 85 ? -20.469 6.531 -2.359 1 88.75 85 SER A C 1
ATOM 665 O O . SER A 1 85 ? -21.688 6.68 -2.236 1 88.75 85 SER A O 1
ATOM 667 N N . SER A 1 86 ? -19.859 6.453 -3.523 1 90.44 86 SER A N 1
ATOM 668 C CA . SER A 1 86 ? -20.625 6.469 -4.766 1 90.44 86 SER A CA 1
ATOM 669 C C . SER A 1 86 ? -21.406 5.168 -4.957 1 90.44 86 SER A C 1
ATOM 671 O O . SER A 1 86 ? -22.281 5.086 -5.816 1 90.44 86 SER A O 1
ATOM 673 N N . ILE A 1 87 ? -21.094 4.18 -4.223 1 91.75 87 ILE A N 1
ATOM 674 C CA . ILE A 1 87 ? -21.75 2.887 -4.32 1 91.75 87 ILE A CA 1
ATOM 675 C C . ILE A 1 87 ? -22.703 2.699 -3.135 1 91.75 87 ILE A C 1
ATOM 677 O O . ILE A 1 87 ? -22.297 2.871 -1.981 1 91.75 87 ILE A O 1
ATOM 681 N N . ALA A 1 88 ? -23.938 2.357 -3.43 1 89.56 88 ALA A N 1
ATOM 682 C CA . ALA A 1 88 ? -24.891 2.084 -2.354 1 89.56 88 ALA A CA 1
ATOM 683 C C . ALA A 1 88 ? -24.422 0.906 -1.5 1 89.56 88 ALA A C 1
ATOM 685 O O . ALA A 1 88 ? -23.875 -0.065 -2.02 1 89.56 88 ALA A O 1
ATOM 686 N N . PRO A 1 89 ? -24.625 1.059 -0.239 1 79.62 89 PRO A N 1
ATOM 687 C CA . PRO A 1 89 ? -24.125 0.02 0.668 1 79.62 89 PRO A CA 1
ATOM 688 C C . PRO A 1 89 ? -24.547 -1.385 0.241 1 79.62 89 PRO A C 1
ATOM 690 O O . PRO A 1 89 ? -23.766 -2.33 0.36 1 79.62 89 PRO A O 1
ATOM 693 N N . ASN A 1 90 ? -25.688 -1.514 -0.205 1 88 90 ASN A N 1
ATOM 694 C CA . ASN A 1 90 ? -26.203 -2.822 -0.59 1 88 90 ASN A CA 1
ATOM 695 C C . ASN A 1 90 ? -25.672 -3.258 -1.953 1 88 90 ASN A C 1
ATOM 697 O O . ASN A 1 90 ? -25.938 -4.375 -2.398 1 88 90 ASN A O 1
ATOM 701 N N . ASP A 1 91 ? -24.844 -2.414 -2.549 1 93.06 91 ASP A N 1
ATOM 702 C CA . ASP A 1 91 ? -24.359 -2.701 -3.896 1 93.06 91 ASP A CA 1
ATOM 703 C C . ASP A 1 91 ? -22.859 -2.93 -3.9 1 93.06 91 ASP A C 1
ATOM 705 O O . ASP A 1 91 ? -22.203 -2.807 -4.941 1 93.06 91 ASP A O 1
ATOM 709 N N . ARG A 1 92 ? -22.312 -3.23 -2.729 1 93.19 92 ARG A N 1
ATOM 710 C CA . ARG A 1 92 ? -20.875 -3.533 -2.666 1 93.19 92 ARG A CA 1
ATOM 711 C C . ARG A 1 92 ? -20.531 -4.711 -3.57 1 93.19 92 ARG A C 1
ATOM 713 O O . ARG A 1 92 ? -21.172 -5.766 -3.5 1 93.19 92 ARG A O 1
ATOM 720 N N . PRO A 1 93 ? -19.562 -4.527 -4.422 1 94.12 93 PRO A N 1
ATOM 721 C CA . PRO A 1 93 ? -19.203 -5.648 -5.301 1 94.12 93 PRO A CA 1
ATOM 722 C C . PRO A 1 93 ? -18.734 -6.879 -4.523 1 94.12 93 PRO A C 1
ATOM 724 O O . PRO A 1 93 ? -18.062 -6.75 -3.502 1 94.12 93 PRO A O 1
ATOM 727 N N . THR A 1 94 ? -19.109 -8.008 -4.973 1 92.75 94 THR A N 1
ATOM 728 C CA . THR A 1 94 ? -18.734 -9.273 -4.34 1 92.75 94 THR A CA 1
ATOM 729 C C . THR A 1 94 ? -17.328 -9.703 -4.777 1 92.75 94 THR A C 1
ATOM 731 O O . THR A 1 94 ? -16.625 -10.391 -4.035 1 92.75 94 THR A O 1
ATOM 734 N N . HIS A 1 95 ? -16.984 -9.453 -6.008 1 96.81 95 HIS A N 1
ATOM 735 C CA . HIS A 1 95 ? -15.648 -9.734 -6.547 1 96.81 95 HIS A CA 1
ATOM 736 C C . HIS A 1 95 ? -14.82 -8.461 -6.652 1 96.81 95 HIS A C 1
ATOM 738 O O . HIS A 1 95 ? -15.25 -7.48 -7.266 1 96.81 95 HIS A O 1
ATOM 744 N N . VAL A 1 96 ? -13.664 -8.523 -6.012 1 97.56 96 VAL A N 1
ATOM 745 C CA . VAL A 1 96 ? -12.844 -7.32 -5.965 1 97.56 96 VAL A CA 1
ATOM 746 C C . VAL A 1 96 ? -11.398 -7.668 -6.332 1 97.56 96 VAL A C 1
ATOM 748 O O . VAL A 1 96 ? -11.008 -8.836 -6.293 1 97.56 96 VAL A O 1
ATOM 751 N N . THR A 1 97 ? -10.586 -6.672 -6.707 1 97.75 97 THR A N 1
ATOM 752 C CA . THR A 1 97 ? -9.172 -6.836 -7.039 1 97.75 97 THR A CA 1
ATOM 753 C C . THR A 1 97 ? -8.289 -6.285 -5.926 1 97.75 97 THR A C 1
ATOM 755 O O . THR A 1 97 ? -7.227 -5.715 -6.191 1 97.75 97 THR A O 1
ATOM 758 N N . GLU A 1 98 ? -8.711 -6.441 -4.723 1 98.56 98 GLU A N 1
ATOM 759 C CA . GLU A 1 98 ? -7.926 -6.066 -3.553 1 98.56 98 GLU A CA 1
ATOM 760 C C . GLU A 1 98 ? -6.891 -7.133 -3.219 1 98.56 98 GLU A C 1
ATOM 762 O O . GLU A 1 98 ? -7.047 -8.297 -3.594 1 98.56 98 GLU A O 1
ATOM 767 N N . PRO A 1 99 ? -5.734 -6.75 -2.566 1 98.81 99 PRO A N 1
ATOM 768 C CA . PRO A 1 99 ? -4.809 -7.797 -2.129 1 98.81 99 PRO A CA 1
ATOM 769 C C . PRO A 1 99 ? -5.496 -8.883 -1.305 1 98.81 99 PRO A C 1
ATOM 771 O O . PRO A 1 99 ? -6.305 -8.578 -0.427 1 98.81 99 PRO A O 1
ATOM 774 N N . ILE A 1 100 ? -5.141 -10.078 -1.575 1 98.69 100 ILE A N 1
ATOM 775 C CA . ILE A 1 100 ? -5.77 -11.195 -0.873 1 98.69 100 ILE A CA 1
ATOM 776 C C . ILE A 1 100 ? -4.996 -11.492 0.41 1 98.69 100 ILE A C 1
ATOM 778 O O . ILE A 1 100 ? -5.488 -12.211 1.282 1 98.69 100 ILE A O 1
ATOM 782 N N . ALA A 1 101 ? -3.787 -11.008 0.493 1 98.88 101 ALA A N 1
ATOM 783 C CA . ALA A 1 101 ? -2.928 -11.18 1.66 1 98.88 101 ALA A CA 1
ATOM 784 C C . ALA A 1 101 ? -1.82 -10.133 1.689 1 98.88 101 ALA A C 1
ATOM 786 O O . ALA A 1 101 ? -1.482 -9.547 0.656 1 98.88 101 ALA A O 1
ATOM 787 N N . VAL A 1 102 ? -1.312 -9.875 2.852 1 98.88 102 VAL A N 1
ATOM 788 C CA . VAL A 1 102 ? -0.097 -9.094 3.047 1 98.88 102 VAL A CA 1
ATOM 789 C C . VAL A 1 102 ? 0.896 -9.883 3.896 1 98.88 102 VAL A C 1
ATOM 791 O O . VAL A 1 102 ? 0.545 -10.383 4.969 1 98.88 102 VAL A O 1
ATOM 794 N N . ALA A 1 103 ? 2.074 -10.078 3.381 1 98.62 103 ALA A N 1
ATOM 795 C CA . ALA A 1 103 ? 3.182 -10.68 4.121 1 98.62 103 ALA A CA 1
ATOM 796 C C . ALA A 1 103 ? 4.203 -9.625 4.531 1 98.62 103 ALA A C 1
ATOM 798 O O . ALA A 1 103 ? 4.52 -8.727 3.75 1 98.62 103 ALA A O 1
ATOM 799 N N . GLN A 1 104 ? 4.684 -9.742 5.734 1 97.75 104 GLN A N 1
ATOM 800 C CA . GLN A 1 104 ? 5.68 -8.789 6.211 1 97.75 104 GLN A CA 1
ATOM 801 C C . GLN A 1 104 ? 6.863 -9.508 6.855 1 97.75 104 GLN A C 1
ATOM 803 O O . GLN A 1 104 ? 6.691 -10.547 7.496 1 97.75 104 GLN A O 1
ATOM 808 N N . ARG A 1 105 ? 7.965 -8.938 6.668 1 96.19 105 ARG A N 1
ATOM 809 C CA . ARG A 1 105 ? 9.172 -9.398 7.34 1 96.19 105 ARG A CA 1
ATOM 810 C C . ARG A 1 105 ? 10.125 -8.242 7.609 1 96.19 105 ARG A C 1
ATOM 812 O O . ARG A 1 105 ? 10.117 -7.242 6.887 1 96.19 105 ARG A O 1
ATOM 819 N N . VAL A 1 106 ? 10.891 -8.359 8.664 1 95.06 106 VAL A N 1
ATOM 820 C CA . VAL A 1 106 ? 11.906 -7.367 9.008 1 95.06 106 VAL A CA 1
ATOM 821 C C . VAL A 1 106 ? 13.297 -7.988 8.883 1 95.06 106 VAL A C 1
ATOM 823 O O . VAL A 1 106 ? 13.562 -9.039 9.469 1 95.06 106 VAL A O 1
ATOM 826 N N . SER A 1 107 ? 14.086 -7.473 8.062 1 91.25 107 SER A N 1
ATOM 827 C CA . SER A 1 107 ? 15.477 -7.871 7.91 1 91.25 107 SER A CA 1
ATOM 828 C C . SER A 1 107 ? 16.406 -6.664 7.988 1 91.25 107 SER A C 1
ATOM 830 O O . SER A 1 107 ? 16.203 -5.672 7.281 1 91.25 107 SER A O 1
ATOM 832 N N . ASN A 1 108 ? 17.422 -6.715 8.867 1 91.56 108 ASN A N 1
ATOM 833 C CA . ASN A 1 108 ? 18.391 -5.629 9.047 1 91.56 108 ASN A CA 1
ATOM 834 C C . ASN A 1 108 ? 17.688 -4.301 9.312 1 91.56 108 ASN A C 1
ATOM 836 O O . ASN A 1 108 ? 18.031 -3.279 8.719 1 91.56 108 ASN A O 1
ATOM 840 N N . GLY A 1 109 ? 16.625 -4.379 10.016 1 91.81 109 GLY A N 1
ATOM 841 C CA . GLY A 1 109 ? 15.914 -3.189 10.461 1 91.81 109 GLY A CA 1
ATOM 842 C C . GLY A 1 109 ? 14.953 -2.643 9.422 1 91.81 109 GLY A C 1
ATOM 843 O O . GLY A 1 109 ? 14.25 -1.662 9.672 1 91.81 109 GLY A O 1
ATOM 844 N N . VAL A 1 110 ? 14.891 -3.273 8.289 1 96.75 110 VAL A N 1
ATOM 845 C CA . VAL A 1 110 ? 14.039 -2.791 7.207 1 96.75 110 VAL A CA 1
ATOM 846 C C . VAL A 1 110 ? 12.773 -3.648 7.129 1 96.75 110 VAL A C 1
ATOM 848 O O . VAL A 1 110 ? 12.859 -4.879 7.05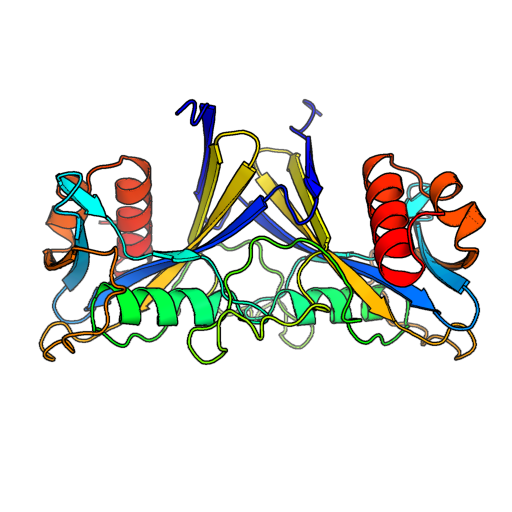5 1 96.75 110 VAL A O 1
ATOM 851 N N . LEU A 1 111 ? 11.664 -2.977 7.199 1 97.81 111 LEU A N 1
ATOM 852 C CA . LEU A 1 111 ? 10.367 -3.641 7.07 1 97.81 111 LEU A CA 1
ATOM 853 C C . LEU A 1 111 ? 10.016 -3.863 5.602 1 97.81 111 LEU A C 1
ATOM 855 O O . LEU A 1 111 ? 9.938 -2.908 4.828 1 97.81 111 LEU A O 1
ATOM 859 N N . LYS A 1 112 ? 9.914 -5.121 5.262 1 98.31 112 LYS A N 1
ATOM 860 C CA . LYS A 1 112 ? 9.398 -5.445 3.934 1 98.31 112 LYS A CA 1
ATOM 861 C C . LYS A 1 112 ? 7.91 -5.785 3.99 1 98.31 112 LYS A C 1
ATOM 863 O O . LYS A 1 112 ? 7.496 -6.66 4.75 1 98.31 112 LYS A O 1
ATOM 868 N N . ILE A 1 113 ? 7.098 -5.059 3.248 1 98.75 113 ILE A N 1
ATOM 869 C CA . ILE A 1 113 ? 5.656 -5.273 3.137 1 98.75 113 ILE A CA 1
ATOM 870 C C . ILE A 1 113 ? 5.32 -5.801 1.743 1 98.75 113 ILE A C 1
ATOM 8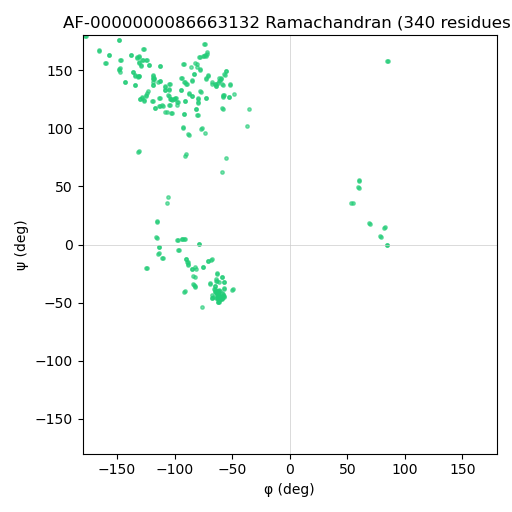72 O O . ILE A 1 113 ? 5.566 -5.125 0.742 1 98.75 113 ILE A O 1
ATOM 876 N N . ILE A 1 114 ? 4.754 -6.977 1.659 1 98.88 114 ILE A N 1
ATOM 877 C CA . ILE A 1 114 ? 4.449 -7.586 0.369 1 98.88 114 ILE A CA 1
ATOM 878 C C . ILE A 1 114 ? 2.941 -7.77 0.225 1 98.88 114 ILE A C 1
ATOM 880 O O . ILE A 1 114 ? 2.322 -8.508 0.993 1 98.88 114 ILE A O 1
ATOM 884 N N . PHE A 1 115 ? 2.32 -7.133 -0.738 1 98.94 115 PHE A N 1
ATOM 885 C CA . PHE A 1 115 ? 0.909 -7.301 -1.064 1 98.94 115 PHE A CA 1
ATOM 886 C C . PHE A 1 115 ? 0.729 -8.336 -2.168 1 98.94 115 PHE A C 1
ATOM 888 O O . PHE A 1 115 ? 1.403 -8.281 -3.197 1 98.94 115 PHE A O 1
ATOM 895 N N . TRP A 1 116 ? -0.19 -9.273 -2.018 1 98.94 116 TRP A N 1
ATOM 896 C CA . TRP A 1 116 ? -0.422 -10.359 -2.961 1 98.94 116 TRP A CA 1
ATOM 897 C C . TRP A 1 116 ? -1.785 -10.219 -3.629 1 98.94 116 TRP A C 1
ATOM 899 O O . TRP A 1 116 ? -2.811 -10.117 -2.951 1 98.94 116 TRP A O 1
ATOM 909 N N . PHE A 1 117 ? -1.786 -10.234 -4.918 1 98.94 117 PHE A N 1
ATOM 910 C CA . PHE A 1 117 ? -3.004 -10.141 -5.715 1 98.94 117 PHE A CA 1
ATOM 911 C C . PHE A 1 117 ? -3.27 -11.445 -6.453 1 98.94 117 PHE A C 1
ATOM 913 O O . PHE A 1 117 ? -2.342 -12.211 -6.727 1 98.94 117 PHE A O 1
ATOM 920 N N . VAL A 1 118 ? -4.5 -11.719 -6.754 1 98.94 118 VAL A N 1
ATOM 921 C CA . VAL A 1 118 ? -4.844 -12.797 -7.676 1 98.94 118 VAL A CA 1
ATOM 922 C C . VAL A 1 118 ? -4.84 -12.273 -9.109 1 98.94 118 VAL A C 1
ATOM 924 O O . VAL A 1 118 ? -5.387 -11.203 -9.383 1 98.94 118 VAL A O 1
ATOM 927 N N . ALA A 1 119 ? -4.176 -12.953 -9.953 1 98.94 119 ALA A N 1
ATOM 928 C CA . ALA A 1 119 ? -4.129 -12.602 -11.367 1 98.94 119 ALA A CA 1
ATOM 929 C C . ALA A 1 119 ? -4.516 -13.789 -12.242 1 98.94 119 ALA A C 1
ATOM 931 O O . ALA A 1 119 ? -4.676 -14.906 -11.75 1 98.94 119 ALA A O 1
ATOM 932 N N . THR A 1 120 ? -4.738 -13.453 -13.531 1 98.94 120 THR A N 1
ATOM 933 C CA . THR A 1 120 ? -5.09 -14.508 -14.477 1 98.94 120 THR A CA 1
ATOM 934 C C . THR A 1 120 ? -4.293 -14.367 -15.766 1 98.94 120 THR A C 1
ATOM 936 O O . THR A 1 120 ? -3.939 -13.258 -16.172 1 98.94 120 THR A O 1
ATOM 939 N N . ALA A 1 121 ? -3.965 -15.477 -16.344 1 98.88 121 ALA A N 1
ATOM 940 C CA . ALA A 1 121 ? -3.324 -15.602 -17.641 1 98.88 121 ALA A CA 1
ATOM 941 C C . ALA A 1 121 ? -3.582 -16.969 -18.25 1 98.88 121 ALA A C 1
ATOM 943 O O . ALA A 1 121 ? -4.051 -17.891 -17.562 1 98.88 121 ALA A O 1
ATOM 944 N N . ASP A 1 122 ? -3.352 -17.062 -19.5 1 98.75 122 ASP A N 1
ATOM 945 C CA . ASP A 1 122 ? -3.5 -18.297 -20.266 1 98.75 122 ASP A CA 1
ATOM 946 C C . ASP A 1 122 ? -2.186 -19.078 -20.312 1 98.75 122 ASP A C 1
ATOM 948 O O . ASP A 1 122 ? -1.233 -18.656 -20.969 1 98.75 122 ASP A O 1
ATOM 952 N N . SER A 1 123 ? -2.162 -20.219 -19.672 1 98.62 123 SER A N 1
ATOM 953 C CA . SER A 1 123 ? -0.937 -21 -19.562 1 98.62 123 SER A CA 1
ATOM 954 C C . SER A 1 123 ? -0.51 -21.562 -20.906 1 98.62 123 SER A C 1
ATOM 956 O O . SER A 1 123 ? 0.617 -22.047 -21.047 1 98.62 123 SER A O 1
ATOM 958 N N . THR A 1 124 ? -1.326 -21.547 -21.891 1 98.31 124 THR A N 1
ATOM 959 C CA . THR A 1 124 ? -1.012 -22.125 -23.188 1 98.31 124 THR A CA 1
ATOM 960 C C . THR A 1 124 ? -0.312 -21.094 -24.078 1 98.31 124 THR A C 1
ATOM 962 O O . THR A 1 124 ? 0.225 -21.453 -25.125 1 98.31 124 THR A O 1
ATOM 965 N N . ILE A 1 125 ? -0.345 -19.875 -23.75 1 98.06 125 ILE A N 1
ATOM 966 C CA . ILE A 1 125 ? 0.346 -18.828 -24.5 1 98.06 125 ILE A CA 1
ATOM 967 C C . ILE A 1 125 ? 1.825 -18.828 -24.125 1 98.06 125 ILE A C 1
ATOM 969 O O . ILE A 1 125 ? 2.17 -18.734 -22.938 1 98.06 125 ILE A O 1
ATOM 973 N N . PRO A 1 126 ? 2.697 -18.938 -25.109 1 97.62 126 PRO A N 1
ATOM 974 C CA . PRO A 1 126 ? 4.129 -18.922 -24.812 1 97.62 126 PRO A CA 1
ATOM 975 C C . PRO A 1 126 ? 4.559 -17.641 -24.078 1 97.62 126 PRO A C 1
ATOM 977 O O . PRO A 1 126 ? 4.086 -16.547 -24.406 1 97.62 126 PRO A O 1
ATOM 980 N N . ARG A 1 127 ? 5.387 -17.859 -23.109 1 97.75 127 ARG A N 1
ATOM 981 C CA . ARG A 1 127 ? 5.93 -16.719 -22.391 1 97.75 127 ARG A CA 1
ATOM 982 C C . ARG A 1 127 ? 6.953 -15.961 -23.25 1 97.75 127 ARG A C 1
ATOM 984 O O . ARG A 1 127 ? 7.469 -16.5 -24.219 1 97.75 127 ARG A O 1
ATOM 991 N N . GLU A 1 128 ? 7.219 -14.727 -22.828 1 98.06 128 GLU A N 1
ATOM 992 C CA . GLU A 1 128 ? 8.289 -13.953 -23.453 1 98.06 128 GLU A CA 1
ATOM 993 C C . GLU A 1 128 ? 9.625 -14.203 -22.766 1 98.06 128 GLU A C 1
ATOM 995 O O . GLU A 1 128 ? 9.695 -14.266 -21.547 1 98.06 128 GLU A O 1
ATOM 1000 N N . GLU A 1 129 ? 10.695 -14.352 -23.531 1 95.81 129 GLU A N 1
ATOM 1001 C CA . GLU A 1 129 ? 12.039 -14.547 -23 1 95.81 129 GLU A CA 1
ATOM 1002 C C . GLU A 1 129 ? 12.773 -13.219 -22.844 1 95.81 129 GLU A C 1
ATOM 1004 O O . GLU A 1 129 ? 12.406 -12.219 -23.469 1 95.81 129 GLU A O 1
ATOM 1009 N N . GLY A 1 130 ? 13.734 -13.195 -21.938 1 95.69 130 GLY A N 1
ATOM 1010 C CA . GLY A 1 130 ? 14.602 -12.039 -21.797 1 95.69 130 GLY A CA 1
ATOM 1011 C C . GLY A 1 130 ? 13.984 -10.93 -20.953 1 95.69 130 GLY A C 1
ATOM 1012 O O . GLY A 1 130 ? 14.391 -9.773 -21.062 1 95.69 130 GLY A O 1
ATOM 1013 N N . THR A 1 131 ? 12.938 -11.289 -20.25 1 97.25 131 THR A N 1
ATOM 1014 C CA . THR A 1 131 ? 12.258 -10.258 -19.469 1 97.25 131 THR A CA 1
ATOM 1015 C C . THR A 1 131 ? 12.859 -10.164 -18.062 1 97.25 131 THR A C 1
ATOM 1017 O O . THR A 1 131 ? 12.602 -9.195 -17.344 1 97.25 131 THR A O 1
ATOM 1020 N N . GLN A 1 132 ? 13.656 -11.094 -17.641 1 96 132 GLN A N 1
ATOM 1021 C CA . GLN A 1 132 ? 14.219 -11.133 -16.297 1 96 132 GLN A CA 1
ATOM 1022 C C . GLN A 1 132 ? 15.383 -10.156 -16.156 1 96 132 GLN A C 1
ATOM 1024 O O . GLN A 1 132 ? 16.078 -9.875 -17.141 1 96 132 GLN A O 1
ATOM 1029 N N . GLN A 1 133 ? 15.578 -9.664 -14.969 1 90.81 133 GLN A N 1
ATOM 1030 C CA . GLN A 1 133 ? 16.734 -8.812 -14.68 1 90.81 133 GLN A CA 1
ATOM 1031 C C . GLN A 1 133 ? 18.016 -9.625 -14.648 1 90.81 133 GLN A C 1
ATOM 1033 O O . GLN A 1 133 ? 17.984 -10.844 -14.523 1 90.81 133 GLN A O 1
ATOM 1038 N N . GLU A 1 134 ? 19.125 -8.945 -14.719 1 87.31 134 GLU A N 1
ATOM 1039 C CA . GLU A 1 134 ? 20.438 -9.578 -14.859 1 87.31 134 GLU A CA 1
ATOM 1040 C C . GLU A 1 134 ? 20.75 -10.469 -13.664 1 87.31 134 GLU A C 1
ATOM 1042 O O . GLU A 1 134 ? 21.359 -11.531 -13.82 1 87.31 134 GLU A O 1
ATOM 1047 N N . ASP A 1 135 ? 20.281 -10.109 -12.539 1 88.31 135 ASP A N 1
ATOM 1048 C CA . ASP A 1 135 ? 20.641 -10.836 -11.328 1 88.31 135 ASP A CA 1
ATOM 1049 C C . ASP A 1 135 ? 19.609 -11.922 -11.016 1 88.31 135 ASP A C 1
ATOM 1051 O O . ASP A 1 135 ? 19.734 -12.633 -10.016 1 88.31 135 ASP A O 1
ATOM 1055 N N . GLU A 1 136 ? 18.672 -12.078 -11.906 1 91 136 GLU A N 1
ATOM 1056 C CA . GLU A 1 136 ? 17.609 -13.062 -11.719 1 91 136 GLU A CA 1
ATOM 1057 C C . GLU A 1 136 ? 17.828 -14.289 -12.609 1 91 136 GLU A C 1
ATOM 1059 O O . GLU A 1 136 ? 18.219 -14.156 -13.766 1 91 136 GLU A O 1
ATOM 1064 N N . ASP A 1 137 ? 17.688 -15.492 -12.008 1 94.5 137 ASP A N 1
ATOM 1065 C CA . ASP A 1 137 ? 17.75 -16.781 -12.695 1 94.5 137 ASP A CA 1
ATOM 1066 C C . ASP A 1 137 ? 16.562 -17.672 -12.32 1 94.5 137 ASP A C 1
ATOM 1068 O O . ASP A 1 137 ? 16.688 -18.562 -11.477 1 94.5 137 ASP A O 1
ATOM 1072 N N . PHE A 1 138 ? 15.484 -17.375 -12.977 1 97.38 138 PHE A N 1
ATOM 1073 C CA . PHE A 1 138 ? 14.234 -18.062 -12.664 1 97.38 138 PHE A CA 1
ATOM 1074 C C . PHE A 1 138 ? 13.844 -19.031 -13.789 1 97.38 138 PHE A C 1
ATOM 1076 O O . PHE A 1 138 ? 13.977 -18.688 -14.969 1 97.38 138 PHE A O 1
ATOM 1083 N N . GLU A 1 139 ? 13.5 -20.172 -13.398 1 97.88 139 GLU A N 1
ATOM 1084 C CA . GLU A 1 139 ? 12.703 -21.031 -14.273 1 97.88 139 GLU A CA 1
ATOM 1085 C C . GLU A 1 139 ? 11.211 -20.844 -14.031 1 97.88 139 GLU A C 1
ATOM 1087 O O . GLU A 1 139 ? 10.773 -20.719 -12.891 1 97.88 139 GLU A O 1
ATOM 1092 N N . VAL A 1 140 ? 10.453 -20.844 -15.117 1 98.38 140 VAL A N 1
ATOM 1093 C CA . VAL A 1 140 ? 9.023 -20.562 -15.031 1 98.38 140 VAL A CA 1
ATOM 1094 C C . VAL A 1 140 ? 8.234 -21.844 -15.281 1 98.38 140 VAL A C 1
ATOM 1096 O O . VAL A 1 140 ? 8.562 -22.6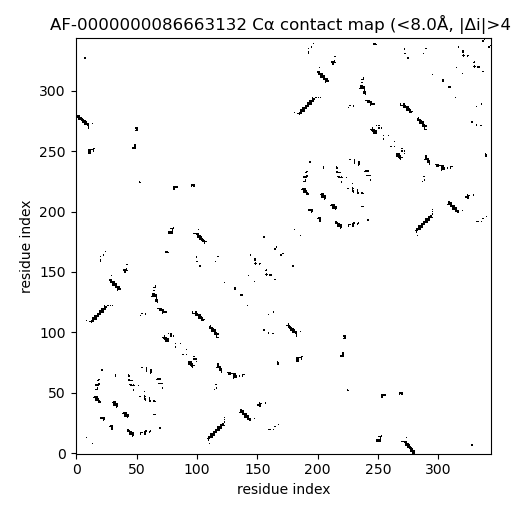25 -16.188 1 98.38 140 VAL A O 1
ATOM 1099 N N . SER A 1 141 ? 7.191 -22.109 -14.477 1 97.88 141 SER A N 1
ATOM 1100 C CA . SER A 1 141 ? 6.367 -23.297 -14.695 1 97.88 141 SER A CA 1
ATOM 1101 C C . SER A 1 141 ? 4.918 -23.047 -14.289 1 97.88 141 SER A C 1
ATOM 1103 O O . SER A 1 141 ? 4.641 -22.188 -13.453 1 97.88 141 SER A O 1
ATOM 1105 N N . TRP A 1 142 ? 4.062 -23.734 -14.93 1 98.69 142 TRP A N 1
ATOM 1106 C CA . TRP A 1 142 ? 2.66 -23.844 -14.547 1 98.69 142 TRP A CA 1
ATOM 1107 C C . TRP A 1 142 ? 2.396 -25.156 -13.812 1 98.69 142 TRP A C 1
ATOM 1109 O O . TRP A 1 142 ? 2.709 -26.234 -14.32 1 98.69 142 TRP A O 1
ATOM 1119 N N . VAL A 1 143 ? 1.844 -25.031 -12.656 1 98.44 143 VAL A N 1
ATOM 1120 C CA . VAL A 1 143 ? 1.606 -26.188 -11.805 1 98.44 143 VAL A CA 1
ATOM 1121 C C . VAL A 1 143 ? 0.109 -26.344 -11.555 1 98.44 143 VAL A C 1
ATOM 1123 O O . VAL A 1 143 ? -0.605 -25.359 -11.383 1 98.44 143 VAL A O 1
ATOM 1126 N N . ASP A 1 144 ? -0.346 -27.625 -11.461 1 98.25 144 ASP A N 1
ATOM 1127 C CA . ASP A 1 144 ? -1.755 -27.875 -11.164 1 98.25 144 ASP A CA 1
ATOM 1128 C C . ASP A 1 144 ? -2.146 -27.266 -9.812 1 98.25 144 ASP A C 1
ATOM 1130 O O . ASP A 1 144 ? -1.385 -27.359 -8.852 1 98.25 144 ASP A O 1
ATOM 1134 N N . VAL A 1 145 ? -3.373 -26.75 -9.789 1 97.75 145 VAL A N 1
ATOM 1135 C CA . VAL A 1 145 ? -3.871 -26.109 -8.57 1 97.75 145 VAL A CA 1
ATOM 1136 C C . VAL A 1 145 ? -3.838 -27.109 -7.414 1 97.75 145 VAL A C 1
ATOM 1138 O O . VAL A 1 145 ? -3.623 -26.719 -6.262 1 97.75 145 VAL A O 1
ATOM 1141 N N . GLU A 1 146 ? -3.947 -28.359 -7.668 1 95.94 146 GLU A N 1
ATOM 1142 C CA . GLU A 1 146 ? -3.982 -29.391 -6.637 1 95.94 146 GLU A CA 1
ATOM 1143 C C . GLU A 1 146 ? -2.594 -29.641 -6.055 1 95.94 146 GLU A C 1
ATOM 1145 O O . GLU A 1 146 ? -2.461 -30.156 -4.941 1 95.94 146 GLU A O 1
ATOM 1150 N N . GLU A 1 147 ? -1.57 -29.266 -6.742 1 96.5 147 GLU A N 1
ATOM 1151 C CA . GLU A 1 147 ? -0.202 -29.594 -6.355 1 96.5 147 GLU A CA 1
ATOM 1152 C C . GLU A 1 147 ? 0.556 -28.359 -5.895 1 96.5 147 GLU A C 1
ATOM 1154 O O . GLU A 1 147 ? 1.646 -28.453 -5.328 1 96.5 147 GLU A O 1
ATOM 1159 N N . VAL A 1 148 ? 0.012 -27.188 -6.109 1 96.44 148 VAL A N 1
ATOM 1160 C CA . VAL A 1 148 ? 0.747 -25.938 -5.965 1 96.44 148 VAL A CA 1
ATOM 1161 C C . VAL A 1 148 ? 1.215 -25.781 -4.523 1 96.44 148 VAL A C 1
ATOM 1163 O O . VAL A 1 148 ? 2.34 -25.328 -4.273 1 96.44 148 VAL A O 1
ATOM 1166 N N . GLY A 1 149 ? 0.412 -26.094 -3.533 1 93.69 149 GLY A N 1
ATOM 1167 C CA . GLY A 1 149 ? 0.775 -25.984 -2.129 1 93.69 149 GLY A CA 1
ATOM 1168 C C . GLY A 1 149 ? 2.016 -26.781 -1.774 1 93.69 149 GLY A C 1
ATOM 1169 O O . GLY A 1 149 ? 2.873 -26.312 -1.027 1 93.69 149 GLY A O 1
ATOM 1170 N N . ASP A 1 150 ? 2.164 -27.922 -2.346 1 93.62 150 ASP A N 1
ATOM 1171 C CA . ASP A 1 150 ? 3.281 -28.812 -2.045 1 93.62 150 ASP A CA 1
ATOM 1172 C C . ASP A 1 150 ? 4.535 -28.391 -2.805 1 93.62 150 ASP A C 1
ATOM 1174 O O . ASP A 1 150 ? 5.652 -28.766 -2.422 1 93.62 150 ASP A O 1
ATOM 1178 N N . ARG A 1 151 ? 4.367 -27.688 -3.803 1 96.75 151 ARG A N 1
ATOM 1179 C CA . ARG A 1 151 ? 5.488 -27.297 -4.656 1 96.75 151 ARG A CA 1
ATOM 1180 C C . ARG A 1 151 ? 6.211 -26.078 -4.098 1 96.75 151 ARG A C 1
ATOM 1182 O O . ARG A 1 151 ? 7.434 -25.969 -4.223 1 96.75 151 ARG A O 1
ATOM 1189 N N . LEU A 1 152 ? 5.508 -25.203 -3.504 1 98.5 152 LEU A N 1
ATOM 1190 C CA . LEU A 1 152 ? 6.07 -23.969 -2.998 1 98.5 152 LEU A CA 1
ATOM 1191 C C . LEU A 1 152 ? 6.961 -24.219 -1.788 1 98.5 152 LEU A C 1
ATOM 1193 O O . LEU A 1 152 ? 6.633 -25.047 -0.935 1 98.5 152 LEU A O 1
ATOM 1197 N N . SER A 1 153 ? 8.023 -23.453 -1.668 1 98.06 153 SER A N 1
ATOM 1198 C CA . SER A 1 153 ? 9.078 -23.734 -0.702 1 98.06 153 SER A CA 1
ATOM 1199 C C . SER A 1 153 ? 8.719 -23.219 0.684 1 98.06 153 SER A C 1
ATOM 1201 O O . SER A 1 153 ? 9.18 -23.75 1.695 1 98.06 153 SER A O 1
ATOM 1203 N N . PHE A 1 154 ? 7.953 -22.234 0.802 1 97 154 PHE A N 1
ATOM 1204 C CA . PHE A 1 154 ? 7.738 -21.578 2.086 1 97 154 PHE A CA 1
ATOM 1205 C C . PHE A 1 154 ? 6.273 -21.656 2.502 1 97 154 PHE A C 1
ATOM 1207 O O . PHE A 1 154 ? 5.379 -21.531 1.665 1 97 154 PHE A O 1
ATOM 1214 N N . ALA A 1 155 ? 6.027 -21.812 3.699 1 96.94 155 ALA A N 1
ATOM 1215 C CA . ALA A 1 155 ? 4.695 -22 4.262 1 96.94 155 ALA A CA 1
ATOM 1216 C C . ALA A 1 155 ? 3.787 -20.828 3.936 1 96.94 155 ALA A C 1
ATOM 1218 O O . ALA A 1 155 ? 2.609 -21 3.619 1 96.94 155 ALA A O 1
ATOM 1219 N N . ASP A 1 156 ? 4.301 -19.625 4.031 1 97.5 156 ASP A N 1
ATOM 1220 C CA . ASP A 1 156 ? 3.5 -18.438 3.727 1 97.5 156 ASP A CA 1
ATOM 1221 C C . ASP A 1 156 ? 3.004 -18.469 2.283 1 97.5 156 ASP A C 1
ATOM 1223 O O . ASP A 1 156 ? 1.823 -18.234 2.021 1 97.5 156 ASP A O 1
ATOM 1227 N N . ASP A 1 157 ? 3.916 -18.812 1.417 1 98.06 157 ASP A N 1
ATOM 1228 C CA . ASP A 1 157 ? 3.543 -18.875 0.007 1 98.06 157 ASP A CA 1
ATOM 1229 C C . ASP A 1 157 ? 2.5 -19.969 -0.236 1 98.06 157 ASP A C 1
ATOM 1231 O O . ASP A 1 157 ? 1.602 -19.797 -1.062 1 98.06 157 ASP A O 1
ATOM 1235 N N . GLN A 1 158 ? 2.705 -21.047 0.44 1 98.38 158 GLN A N 1
ATOM 1236 C CA . GLN A 1 158 ? 1.741 -22.141 0.336 1 98.38 158 GLN A CA 1
ATOM 1237 C C . GLN A 1 158 ? 0.348 -21.672 0.761 1 98.38 158 GLN A C 1
ATOM 1239 O O . GLN A 1 158 ? -0.634 -21.922 0.059 1 98.38 158 GLN A O 1
ATOM 1244 N N . ARG A 1 159 ? 0.27 -21.016 1.829 1 97.88 159 ARG A N 1
ATOM 1245 C CA . ARG A 1 159 ? -1.004 -20.516 2.336 1 97.88 159 ARG A CA 1
ATOM 1246 C C . ARG A 1 159 ? -1.625 -19.516 1.367 1 97.88 159 ARG A C 1
ATOM 1248 O O . ARG A 1 159 ? -2.824 -19.578 1.086 1 97.88 159 ARG A O 1
ATOM 1255 N N . ILE A 1 160 ? -0.819 -18.594 0.896 1 98.56 160 ILE A N 1
ATOM 1256 C CA . ILE A 1 160 ? -1.295 -17.578 -0.029 1 98.56 160 ILE A CA 1
ATOM 1257 C C . ILE A 1 160 ? -1.861 -18.234 -1.283 1 98.56 160 ILE A C 1
ATOM 1259 O O . ILE A 1 160 ? -2.947 -17.875 -1.745 1 98.56 160 ILE A O 1
ATOM 1263 N N . ALA A 1 161 ? -1.162 -19.203 -1.813 1 98.5 161 ALA A N 1
ATOM 1264 C CA . ALA A 1 161 ? -1.611 -19.906 -3.012 1 98.5 161 ALA A CA 1
ATOM 1265 C C . ALA A 1 161 ? -2.926 -20.641 -2.758 1 98.5 161 ALA A C 1
ATOM 1267 O O . ALA A 1 161 ? -3.836 -20.594 -3.59 1 98.5 161 ALA A O 1
ATOM 1268 N N . ARG A 1 162 ? -3 -21.281 -1.644 1 97.25 162 ARG A N 1
ATOM 1269 C CA . ARG A 1 162 ? -4.223 -22 -1.305 1 97.25 162 ARG A CA 1
ATOM 1270 C C . ARG A 1 162 ? -5.406 -21.047 -1.18 1 97.25 162 ARG A C 1
ATOM 1272 O O . ARG A 1 162 ? -6.5 -21.344 -1.665 1 97.25 162 ARG A O 1
ATOM 1279 N N . GLU A 1 163 ? -5.176 -19.922 -0.532 1 97.38 163 GLU A N 1
ATOM 1280 C CA . GLU A 1 163 ? -6.23 -18.922 -0.377 1 97.38 163 GLU A CA 1
ATOM 1281 C C . GLU A 1 163 ? -6.676 -18.375 -1.73 1 97.38 163 GLU A C 1
ATOM 1283 O O . GLU A 1 163 ? -7.867 -18.172 -1.966 1 97.38 163 GLU A O 1
ATOM 1288 N N . ALA A 1 164 ? -5.719 -18.125 -2.58 1 98.56 164 ALA A N 1
ATOM 1289 C CA . ALA A 1 164 ? -6.039 -17.625 -3.918 1 98.56 164 ALA A CA 1
ATOM 1290 C C . ALA A 1 164 ? -6.863 -18.656 -4.695 1 98.56 164 ALA A C 1
ATOM 1292 O O . ALA A 1 164 ? -7.871 -18.297 -5.316 1 98.56 164 ALA A O 1
ATOM 1293 N N . CYS A 1 165 ? -6.445 -19.906 -4.648 1 97.94 165 CYS A N 1
ATOM 1294 C CA . CYS A 1 165 ? -7.168 -20.953 -5.348 1 97.94 165 CYS A CA 1
ATOM 1295 C C . CYS A 1 165 ? -8.586 -21.094 -4.801 1 97.94 165 CYS A C 1
ATOM 1297 O O . CYS A 1 165 ? -9.539 -21.266 -5.562 1 97.94 165 CYS A O 1
ATOM 1299 N N . ALA A 1 166 ? -8.664 -21.031 -3.52 1 97.06 166 ALA A N 1
ATOM 1300 C CA . ALA A 1 166 ? -9.977 -21.125 -2.893 1 97.06 166 ALA A CA 1
ATOM 1301 C C . ALA A 1 166 ? -10.875 -19.969 -3.33 1 97.06 166 ALA A C 1
ATOM 1303 O O . ALA A 1 166 ? -12.078 -20.141 -3.527 1 97.06 166 ALA A O 1
ATOM 1304 N N . ALA A 1 167 ? -10.336 -18.781 -3.434 1 97.81 167 ALA A N 1
ATOM 1305 C CA . ALA A 1 167 ? -11.094 -17.594 -3.84 1 97.81 167 ALA A CA 1
ATOM 1306 C C . ALA A 1 167 ? -11.609 -17.75 -5.27 1 97.81 167 ALA A C 1
ATOM 1308 O O . ALA A 1 167 ? -12.648 -17.188 -5.621 1 97.81 167 ALA A O 1
ATOM 1309 N N . VAL A 1 168 ? -10.867 -18.469 -6.094 1 98.12 168 VAL A N 1
ATOM 1310 C CA . VAL A 1 168 ? -11.195 -18.578 -7.512 1 98.12 168 VAL A CA 1
ATOM 1311 C C . VAL A 1 168 ? -12.102 -19.797 -7.738 1 98.12 168 VAL A C 1
ATOM 1313 O O . VAL A 1 168 ? -13.07 -19.719 -8.5 1 98.12 168 VAL A O 1
ATOM 1316 N N . PHE A 1 169 ? -11.852 -20.906 -7.074 1 96.88 169 PHE A N 1
ATOM 1317 C CA . PHE A 1 169 ? -12.508 -22.156 -7.406 1 96.88 169 PHE A CA 1
ATOM 1318 C C . PHE A 1 169 ? -13.43 -22.609 -6.281 1 96.88 169 PHE A C 1
ATOM 1320 O O . PHE A 1 169 ? -14.188 -23.562 -6.434 1 96.88 169 PHE A O 1
ATOM 1327 N N . GLY A 1 170 ? -13.445 -21.828 -5.199 1 91.38 170 GLY A N 1
ATOM 1328 C CA . GLY A 1 170 ? -14.156 -22.297 -4.016 1 91.38 170 GLY A CA 1
ATOM 1329 C C . GLY A 1 170 ? -13.32 -23.188 -3.129 1 91.38 170 GLY A C 1
ATOM 1330 O O . GLY A 1 170 ? -12.234 -23.625 -3.521 1 91.38 170 GLY A O 1
ATOM 1331 N N . PRO A 1 171 ? -13.844 -23.219 -1.757 1 78.5 171 PRO A N 1
ATOM 1332 C CA . PRO A 1 171 ? -13.117 -24.109 -0.852 1 78.5 171 PRO A CA 1
ATOM 1333 C C . PRO A 1 171 ? -13.102 -25.562 -1.337 1 78.5 171 PRO A C 1
ATOM 1335 O O . PRO A 1 171 ? -14.07 -26.031 -1.937 1 78.5 171 PRO A O 1
ATOM 1338 N N . GLY A 1 172 ? -12.008 -26.172 -1.643 1 63.19 172 GLY A N 1
ATOM 1339 C CA . GLY A 1 172 ? -11.977 -27.578 -2.023 1 63.19 172 GLY A CA 1
ATOM 1340 C C . GLY A 1 172 ? -12.602 -28.5 -0.988 1 63.19 172 GLY A C 1
ATOM 1341 O O . GLY A 1 172 ? -12.789 -28.094 0.164 1 63.19 172 GLY A O 1
ATOM 1342 N N . MET B 1 1 ? 22.094 -14.375 10.984 1 34.81 1 MET B N 1
ATOM 1343 C CA . MET B 1 1 ? 21.344 -13.18 10.617 1 34.81 1 MET B CA 1
ATOM 1344 C C . MET B 1 1 ? 20.125 -13.016 11.516 1 34.81 1 MET B C 1
ATOM 1346 O O . MET B 1 1 ? 19.344 -13.961 11.688 1 34.81 1 MET B O 1
ATOM 1350 N N . ALA B 1 2 ? 20.141 -12.367 12.672 1 45.16 2 ALA B N 1
ATOM 1351 C CA . ALA B 1 2 ? 19.125 -12.305 13.727 1 45.16 2 ALA B CA 1
ATOM 1352 C C . ALA B 1 2 ? 17.719 -12.273 13.141 1 45.16 2 ALA B C 1
ATOM 1354 O O . ALA B 1 2 ? 17.422 -11.438 12.289 1 45.16 2 ALA B O 1
ATOM 1355 N N . THR B 1 3 ? 17.219 -13.281 13.203 1 48.81 3 THR B N 1
ATOM 1356 C CA . THR B 1 3 ? 15.93 -13.641 12.625 1 48.81 3 THR B CA 1
ATOM 1357 C C . THR B 1 3 ? 14.867 -12.602 12.977 1 48.81 3 THR B C 1
ATOM 1359 O O . THR B 1 3 ? 14.82 -12.109 14.109 1 48.81 3 THR B O 1
ATOM 1362 N N . THR B 1 4 ? 14.023 -12.055 11.773 1 63.62 4 THR B N 1
ATOM 1363 C CA . THR B 1 4 ? 13.094 -11.227 11.008 1 63.62 4 THR B CA 1
ATOM 1364 C C . THR B 1 4 ? 11.656 -11.531 11.398 1 63.62 4 THR B C 1
ATOM 1366 O O . THR B 1 4 ? 11.312 -12.68 11.695 1 63.62 4 THR B O 1
ATOM 1369 N N . HIS B 1 5 ? 11.117 -10.781 12.266 1 82.56 5 HIS B N 1
ATOM 1370 C CA . HIS B 1 5 ? 9.672 -10.789 12.469 1 82.56 5 HIS B CA 1
ATOM 1371 C C . HIS B 1 5 ? 8.938 -11.008 11.148 1 82.56 5 HIS B C 1
ATOM 1373 O O . HIS B 1 5 ? 9.289 -10.414 10.125 1 82.56 5 HIS B O 1
ATOM 1379 N N . ARG B 1 6 ? 8.211 -12.188 11.156 1 92.19 6 ARG B N 1
ATOM 1380 C CA . ARG B 1 6 ? 7.375 -12.492 10 1 92.19 6 ARG B CA 1
ATOM 1381 C C . ARG B 1 6 ? 5.895 -12.492 10.375 1 92.19 6 ARG B C 1
ATOM 1383 O O . ARG B 1 6 ? 5.527 -12.945 11.461 1 92.19 6 ARG B O 1
ATOM 1390 N N . ARG B 1 7 ? 5.184 -11.945 9.461 1 94.81 7 ARG B N 1
ATOM 1391 C CA . ARG B 1 7 ? 3.736 -11.891 9.648 1 94.81 7 ARG B CA 1
ATOM 1392 C C . ARG B 1 7 ? 3.004 -12.102 8.328 1 94.81 7 ARG B C 1
ATOM 1394 O O . ARG B 1 7 ? 3.453 -11.625 7.281 1 94.81 7 ARG B O 1
ATOM 1401 N N . LEU B 1 8 ? 1.926 -12.859 8.406 1 98.12 8 LEU B N 1
ATOM 1402 C CA . LEU B 1 8 ? 1.04 -13.047 7.266 1 98.12 8 LEU B CA 1
ATOM 1403 C C . LEU B 1 8 ? -0.411 -12.789 7.656 1 98.12 8 LEU B C 1
ATOM 1405 O O . LEU B 1 8 ? -0.921 -13.383 8.602 1 98.12 8 LEU B O 1
ATOM 1409 N N . ASP B 1 9 ? -1.07 -11.891 6.938 1 98.62 9 ASP B N 1
ATOM 1410 C CA . ASP B 1 9 ? -2.469 -11.547 7.188 1 98.62 9 ASP B CA 1
ATOM 1411 C C . ASP B 1 9 ? -3.311 -11.734 5.926 1 98.62 9 ASP B C 1
ATOM 1413 O O . ASP B 1 9 ? -2.965 -11.227 4.859 1 98.62 9 ASP B O 1
ATOM 1417 N N . SER B 1 10 ? -4.391 -12.484 6.098 1 98.5 10 SER B N 1
ATOM 1418 C CA . SER B 1 10 ? -5.344 -12.625 5 1 98.5 10 SER B CA 1
ATOM 1419 C C . SER B 1 10 ? -6.164 -11.352 4.82 1 98.5 10 SER B C 1
ATOM 1421 O O . SER B 1 10 ? -6.098 -10.438 5.645 1 98.5 10 SER B O 1
ATOM 1423 N N . ALA B 1 11 ? -6.941 -11.297 3.783 1 98.19 11 ALA B N 1
ATOM 1424 C CA . ALA B 1 11 ? -7.652 -10.094 3.352 1 98.19 11 ALA B CA 1
ATOM 1425 C C . ALA B 1 11 ? -8.539 -9.555 4.469 1 98.19 11 ALA B C 1
ATOM 1427 O O . ALA B 1 11 ? -8.742 -8.344 4.574 1 98.19 11 ALA B O 1
ATOM 1428 N N . ASP B 1 12 ? -9.062 -10.406 5.293 1 97.81 12 ASP B N 1
ATOM 1429 C CA . ASP B 1 12 ? -9.977 -9.969 6.348 1 97.81 12 ASP B CA 1
ATOM 1430 C C . ASP B 1 12 ? -9.219 -9.664 7.637 1 97.81 12 ASP B C 1
ATOM 1432 O O . ASP B 1 12 ? -9.828 -9.305 8.648 1 97.81 12 ASP B O 1
ATOM 1436 N N . GLU B 1 13 ? -7.902 -9.734 7.57 1 98.44 13 GLU B N 1
ATOM 1437 C CA . GLU B 1 13 ? -7.109 -9.586 8.789 1 98.44 13 GLU B CA 1
ATOM 1438 C C . GLU B 1 13 ? -6.234 -8.336 8.727 1 98.44 13 GLU B C 1
ATOM 1440 O O . GLU B 1 13 ? -5.406 -8.109 9.609 1 98.44 13 GLU B O 1
ATOM 1445 N N . PHE B 1 14 ? -6.379 -7.527 7.727 1 98.69 14 PHE B N 1
ATOM 1446 C CA . PHE B 1 14 ? -5.641 -6.27 7.668 1 98.69 14 PHE B CA 1
ATOM 1447 C C . PHE B 1 14 ? -6.465 -5.195 6.969 1 98.69 14 PHE B C 1
ATOM 1449 O O . PHE B 1 14 ? -7.41 -5.504 6.238 1 98.69 14 PHE B O 1
ATOM 1456 N N . VAL B 1 15 ? -6.086 -3.951 7.266 1 98.31 15 VAL B N 1
ATOM 1457 C CA . VAL B 1 15 ? -6.703 -2.787 6.641 1 98.31 15 VAL B CA 1
ATOM 1458 C C . VAL B 1 15 ? -5.625 -1.8 6.203 1 98.31 15 VAL B C 1
ATOM 1460 O O . VAL B 1 15 ? -4.629 -1.607 6.906 1 98.31 15 VAL B O 1
ATOM 1463 N N . ILE B 1 16 ? -5.801 -1.261 5.012 1 98.81 16 ILE B N 1
ATOM 1464 C CA . ILE B 1 16 ? -4.906 -0.229 4.5 1 98.81 16 ILE B CA 1
ATOM 1465 C C . ILE B 1 16 ? -5.539 1.146 4.691 1 98.81 16 ILE B C 1
ATOM 1467 O O . ILE B 1 16 ? -6.695 1.36 4.316 1 98.81 16 ILE B O 1
ATOM 1471 N N . SER B 1 17 ? -4.824 2.027 5.324 1 98.75 17 SER B N 1
ATOM 1472 C CA . SER B 1 17 ? -5.203 3.43 5.469 1 98.75 17 SER B CA 1
ATOM 1473 C C . SER B 1 17 ? -4.133 4.355 4.906 1 98.75 17 SER B C 1
ATOM 1475 O O . SER B 1 17 ? -2.975 3.955 4.754 1 98.75 17 SER B O 1
ATOM 1477 N N . CYS B 1 18 ? -4.559 5.496 4.523 1 98.88 18 CYS B N 1
ATOM 1478 C CA . CYS B 1 18 ? -3.648 6.512 4 1 98.88 18 CYS B CA 1
ATOM 1479 C C . CYS B 1 18 ? -3.967 7.879 4.586 1 98.88 18 CYS B C 1
ATOM 1481 O O . CYS B 1 18 ? -5.117 8.164 4.922 1 98.88 18 CYS B O 1
ATOM 1483 N N . GLY B 1 19 ? -2.992 8.656 4.738 1 98.88 19 GLY B N 1
ATOM 1484 C CA . GLY B 1 19 ? -3.137 10.016 5.234 1 98.88 19 GLY B CA 1
ATOM 1485 C C . GLY B 1 19 ? -2.104 10.969 4.664 1 98.88 19 GLY B C 1
ATOM 1486 O O . GLY B 1 19 ? -1.247 10.57 3.875 1 98.88 19 GLY B O 1
ATOM 1487 N N . THR B 1 20 ? -2.262 12.242 5.035 1 98.94 20 THR B N 1
ATOM 1488 C CA . THR B 1 20 ? -1.338 13.25 4.531 1 98.94 20 THR B CA 1
ATOM 1489 C C . THR B 1 20 ? -0.814 14.117 5.672 1 98.94 20 THR B C 1
ATOM 1491 O O . THR B 1 20 ? -1.495 14.305 6.684 1 98.94 20 THR B O 1
ATOM 1494 N N . VAL B 1 21 ? 0.375 14.516 5.57 1 98.94 21 VAL B N 1
ATOM 1495 C CA . VAL B 1 21 ? 0.826 15.766 6.16 1 98.94 21 VAL B CA 1
ATOM 1496 C C . VAL B 1 21 ? 0.717 16.891 5.133 1 98.94 21 VAL B C 1
ATOM 1498 O O . VAL B 1 21 ? 1.548 17 4.227 1 98.94 21 VAL B O 1
ATOM 1501 N N . THR B 1 22 ? -0.318 17.656 5.25 1 98.94 22 THR B N 1
ATOM 1502 C CA . THR B 1 22 ? -0.566 18.719 4.273 1 98.94 22 THR B CA 1
ATOM 1503 C C . THR B 1 22 ? 0.08 20.031 4.715 1 98.94 22 THR B C 1
ATOM 1505 O O . THR B 1 22 ? -0.242 20.562 5.781 1 98.94 22 THR B O 1
ATOM 1508 N N . ILE B 1 23 ? 0.907 20.547 3.879 1 98.94 23 ILE B N 1
ATOM 1509 C CA . ILE B 1 23 ? 1.713 21.719 4.223 1 98.94 23 ILE B CA 1
ATOM 1510 C C . ILE B 1 23 ? 1.381 22.875 3.279 1 98.94 23 ILE B C 1
ATOM 1512 O O . ILE B 1 23 ? 1.376 22.703 2.059 1 98.94 23 ILE B O 1
ATOM 1516 N N . ASP B 1 24 ? 0.997 23.969 3.781 1 98.94 24 ASP B N 1
ATOM 1517 C CA . ASP B 1 24 ? 1.078 25.234 3.051 1 98.94 24 ASP B CA 1
ATOM 1518 C C . ASP B 1 24 ? 2.51 25.766 3.029 1 98.94 24 ASP B C 1
ATOM 1520 O O . ASP B 1 24 ? 2.973 26.359 4.008 1 98.94 24 ASP B O 1
ATOM 1524 N N . VAL B 1 25 ? 3.125 25.5 1.925 1 98.69 25 VAL B N 1
ATOM 1525 C CA . VAL B 1 25 ? 4.559 25.766 1.846 1 98.69 25 VAL B CA 1
ATOM 1526 C C . VAL B 1 25 ? 4.816 27.266 1.979 1 98.69 25 VAL B C 1
ATOM 1528 O O . VAL B 1 25 ? 5.727 27.688 2.695 1 98.69 25 VAL B O 1
ATOM 1531 N N . GLU B 1 26 ? 4.02 28.062 1.373 1 98.44 26 GLU B N 1
ATOM 1532 C CA . GLU B 1 26 ? 4.219 29.5 1.356 1 98.44 26 GLU B CA 1
ATOM 1533 C C . GLU B 1 26 ? 4.023 30.109 2.746 1 98.44 26 GLU B C 1
ATOM 1535 O O . GLU B 1 26 ? 4.824 30.938 3.189 1 98.44 26 GLU B O 1
ATOM 1540 N N . ASN B 1 27 ? 3.025 29.719 3.467 1 98.5 27 ASN B N 1
ATOM 1541 C CA . ASN B 1 27 ? 2.68 30.312 4.754 1 98.5 27 ASN B CA 1
ATOM 1542 C C . ASN B 1 27 ? 3.248 29.5 5.914 1 98.5 27 ASN B C 1
ATOM 1544 O O . ASN B 1 27 ? 3.07 29.859 7.078 1 98.5 27 ASN B O 1
ATOM 1548 N N . LYS B 1 28 ? 3.855 28.391 5.613 1 98.44 28 LYS B N 1
ATOM 1549 C CA . LYS B 1 28 ? 4.531 27.531 6.578 1 98.44 28 LYS B CA 1
ATOM 1550 C C . LYS B 1 28 ? 3.564 27.031 7.648 1 98.44 28 LYS B C 1
ATOM 1552 O O . LYS B 1 28 ? 3.834 27.172 8.844 1 98.44 28 LYS B O 1
ATOM 1557 N N . LYS B 1 29 ? 2.529 26.438 7.215 1 98.75 29 LYS B N 1
ATOM 1558 C CA . LYS B 1 29 ? 1.509 25.875 8.102 1 98.75 29 LYS B CA 1
ATOM 1559 C C . LYS B 1 29 ? 1.208 24.422 7.734 1 98.75 29 LYS B C 1
ATOM 1561 O O . LYS B 1 29 ? 1.424 24 6.598 1 98.75 29 LYS B O 1
ATOM 1566 N N . VAL B 1 30 ? 0.765 23.719 8.688 1 98.94 30 VAL B N 1
ATOM 1567 C CA . VAL B 1 30 ? 0.379 22.312 8.508 1 98.94 30 VAL B CA 1
ATOM 1568 C C . VAL B 1 30 ? -1.101 22.141 8.844 1 98.94 30 VAL B C 1
ATOM 1570 O O . VAL B 1 30 ? -1.591 22.703 9.828 1 98.94 30 VAL B O 1
ATOM 1573 N N . LEU B 1 31 ? -1.799 21.391 8.047 1 98.94 31 LEU B N 1
ATOM 1574 C CA . LEU B 1 31 ? -3.221 21.109 8.211 1 98.94 31 LEU B CA 1
ATOM 1575 C C . LEU B 1 31 ? -3.443 20.031 9.258 1 98.94 31 LEU B C 1
ATOM 1577 O O . LEU B 1 31 ? -2.893 18.938 9.148 1 98.94 31 LEU B O 1
ATOM 1581 N N . LEU B 1 32 ? -4.219 20.312 10.328 1 98.81 32 LEU B N 1
ATOM 1582 C CA . LEU B 1 32 ? -4.551 19.344 11.375 1 98.81 32 LEU B CA 1
ATOM 1583 C C . LEU B 1 32 ? -6.062 19.219 11.539 1 98.81 32 LEU B C 1
ATOM 1585 O O . LEU B 1 32 ? -6.816 20.078 11.07 1 98.81 32 LEU B O 1
ATOM 1589 N N . ILE B 1 33 ? -6.422 18.109 12.109 1 98.69 33 ILE B N 1
ATOM 1590 C CA . ILE B 1 33 ? -7.797 17.953 12.57 1 98.69 33 ILE B CA 1
ATOM 1591 C C . ILE B 1 33 ? -7.812 17.75 14.078 1 98.69 33 ILE B C 1
ATOM 1593 O O . ILE B 1 33 ? -6.898 17.141 14.641 1 98.69 33 ILE B O 1
ATOM 1597 N N . TYR B 1 34 ? -8.781 18.281 14.75 1 98.25 34 TYR B N 1
ATOM 1598 C CA . TYR B 1 34 ? -9.086 18.047 16.156 1 98.25 34 TYR B CA 1
ATOM 1599 C C . TYR B 1 34 ? -10.352 17.203 16.297 1 98.25 34 TYR B C 1
ATOM 1601 O O . TYR B 1 34 ? -11.438 17.641 15.891 1 98.25 34 TYR B O 1
ATOM 1609 N N . CYS B 1 35 ? -10.195 16 16.812 1 97.38 35 CYS B N 1
ATOM 1610 C CA . CYS B 1 35 ? -11.344 15.133 17.078 1 97.38 35 CYS B CA 1
ATOM 1611 C C . CYS B 1 35 ? -12.023 15.523 18.391 1 97.38 35 CYS B C 1
ATOM 1613 O O . CYS B 1 35 ? -11.523 15.219 19.469 1 97.38 35 CYS B O 1
ATOM 1615 N N . ARG B 1 36 ? -13.211 16.047 18.297 1 95.44 36 ARG B N 1
ATOM 1616 C CA . ARG B 1 36 ? -13.906 16.547 19.484 1 95.44 36 ARG B CA 1
ATOM 1617 C C . ARG B 1 36 ? -14.32 15.398 20.406 1 95.44 36 ARG B C 1
ATOM 1619 O O . ARG B 1 36 ? -14.305 15.555 21.625 1 95.44 36 ARG B O 1
ATOM 1626 N N . ASN B 1 37 ? -14.633 14.289 19.812 1 93.62 37 ASN B N 1
ATOM 1627 C CA . ASN B 1 37 ? -15.086 13.141 20.594 1 93.62 37 ASN B CA 1
ATOM 1628 C C . ASN B 1 37 ? -13.992 12.625 21.516 1 93.62 37 ASN B C 1
ATOM 1630 O O . ASN B 1 37 ? -14.266 12.234 22.656 1 93.62 37 ASN B O 1
ATOM 1634 N N . SER B 1 38 ? -12.773 12.664 21.094 1 94.62 38 SER B N 1
ATOM 1635 C CA . SER B 1 38 ? -11.672 12.102 21.875 1 94.62 38 SER B CA 1
ATOM 1636 C C . SER B 1 38 ? -10.719 13.188 22.359 1 94.62 38 SER B C 1
ATOM 1638 O O . SER B 1 38 ? -9.781 12.914 23.109 1 94.62 38 SER B O 1
ATOM 1640 N N . SER B 1 39 ? -10.922 14.398 21.906 1 96.5 39 SER B N 1
ATOM 1641 C CA . SER B 1 39 ? -10.062 15.531 22.25 1 96.5 39 SER B CA 1
ATOM 1642 C C . SER B 1 39 ? -8.617 15.281 21.812 1 96.5 39 SER B C 1
ATOM 1644 O O . SER B 1 39 ? -7.688 15.445 22.594 1 96.5 39 SER B O 1
ATOM 1646 N N . GLU B 1 40 ? -8.469 14.859 20.594 1 97.75 40 GLU B N 1
ATOM 1647 C CA . GLU B 1 40 ? -7.156 14.539 20.031 1 97.75 40 GLU B CA 1
ATOM 1648 C C . GLU B 1 40 ? -6.883 15.344 18.766 1 97.75 40 GLU B C 1
ATOM 1650 O O . GLU B 1 40 ? -7.777 15.523 17.938 1 97.75 40 GLU B O 1
ATOM 1655 N N . HIS B 1 41 ? -5.699 15.93 18.719 1 98.5 41 HIS B N 1
ATOM 1656 C CA . HIS B 1 41 ? -5.191 16.516 17.469 1 98.5 41 HIS B CA 1
ATOM 1657 C C . HIS B 1 41 ? -4.508 15.461 16.609 1 98.5 41 HIS B C 1
ATOM 1659 O O . HIS B 1 41 ? -3.598 14.766 17.078 1 98.5 41 HIS B O 1
ATOM 1665 N N . LEU B 1 42 ? -4.949 15.391 15.336 1 98.44 42 LEU B N 1
ATOM 1666 C CA . LEU B 1 42 ? -4.504 14.297 14.477 1 98.44 42 LEU B CA 1
ATOM 1667 C C . LEU B 1 42 ? -4.184 14.812 13.078 1 98.44 42 LEU B C 1
ATOM 1669 O O . LEU B 1 42 ? -4.512 15.945 12.734 1 98.44 42 LEU B O 1
ATOM 1673 N N . LEU B 1 43 ? -3.49 14.047 12.375 1 98.81 43 LEU B N 1
ATOM 1674 C CA . LEU B 1 43 ? -3.369 14.211 10.93 1 98.81 43 LEU B CA 1
ATOM 1675 C C . LEU B 1 43 ? -4.527 13.531 10.203 1 98.81 43 LEU B C 1
ATOM 1677 O O . LEU B 1 43 ? -5 12.477 10.633 1 98.81 43 LEU B O 1
ATOM 1681 N N . PRO B 1 44 ? -5.004 14.141 9.195 1 98.81 44 PRO B N 1
ATOM 1682 C CA . PRO B 1 44 ? -6.105 13.5 8.469 1 98.81 44 PRO B CA 1
ATOM 1683 C C . PRO B 1 44 ? -5.695 12.18 7.82 1 98.81 44 PRO B C 1
ATOM 1685 O O . PRO B 1 44 ? -4.602 12.078 7.254 1 98.81 44 PRO B O 1
ATOM 1688 N N . LYS B 1 45 ? -6.457 11.203 7.898 1 98.69 45 LYS B N 1
ATOM 1689 C CA . LYS B 1 45 ? -6.23 9.875 7.336 1 98.69 45 LYS B CA 1
ATOM 1690 C C . LYS B 1 45 ? -7.512 9.055 7.328 1 98.69 45 LYS B C 1
ATOM 1692 O O . LYS B 1 45 ? -8.484 9.406 8 1 98.69 45 LYS B O 1
ATOM 1697 N N . GLY B 1 46 ? -7.492 7.965 6.621 1 98.06 46 GLY B N 1
ATOM 1698 C CA . GLY B 1 46 ? -8.609 7.035 6.637 1 98.06 46 GLY B CA 1
ATOM 1699 C C . GLY B 1 46 ? -8.367 5.797 5.793 1 98.06 46 GLY B C 1
ATOM 1700 O O . GLY B 1 46 ? -7.336 5.68 5.129 1 98.06 46 GLY B O 1
ATOM 1701 N N . ARG B 1 47 ? -9.359 4.945 5.816 1 98.06 47 ARG B N 1
ATOM 1702 C CA . ARG B 1 47 ? -9.266 3.67 5.117 1 98.06 47 ARG B CA 1
ATOM 1703 C C . ARG B 1 47 ? -9.352 3.865 3.605 1 98.06 47 ARG B C 1
ATOM 1705 O O . ARG B 1 47 ? -10.102 4.723 3.129 1 98.06 47 ARG B O 1
ATOM 1712 N N . LYS B 1 48 ? -8.586 3.07 2.934 1 98.31 48 LYS B N 1
ATOM 1713 C CA . LYS B 1 48 ? -8.656 3.029 1.476 1 98.31 48 LYS B CA 1
ATOM 1714 C C . LYS B 1 48 ? -9.984 2.453 1.005 1 98.31 48 LYS B C 1
ATOM 1716 O O . LYS B 1 48 ? -10.484 1.479 1.575 1 98.31 48 LYS B O 1
ATOM 1721 N N . ASP B 1 49 ? -10.602 3.043 -0.051 1 97.5 49 ASP B N 1
ATOM 1722 C CA . ASP B 1 49 ? -11.773 2.477 -0.703 1 97.5 49 ASP B CA 1
ATOM 1723 C C . ASP B 1 49 ? -11.391 1.335 -1.64 1 97.5 49 ASP B C 1
ATOM 1725 O O . ASP B 1 49 ? -10.234 1.23 -2.057 1 97.5 49 ASP B O 1
ATOM 1729 N N . LEU B 1 50 ? -12.367 0.542 -1.97 1 96.69 50 LEU B N 1
ATOM 1730 C CA . LEU B 1 50 ? -12.195 -0.493 -2.984 1 96.69 50 LEU B CA 1
ATOM 1731 C C . LEU B 1 50 ? -11.641 0.096 -4.273 1 96.69 50 LEU B C 1
ATOM 1733 O O . LEU B 1 50 ? -12.117 1.127 -4.75 1 96.69 50 LEU B O 1
ATOM 1737 N N . ASN B 1 51 ? -10.508 -0.509 -4.766 1 92.81 51 ASN B N 1
ATOM 1738 C CA . ASN B 1 51 ? -9.93 -0.227 -6.074 1 92.81 51 ASN B CA 1
ATOM 1739 C C . ASN B 1 51 ? -9.32 1.17 -6.129 1 92.81 51 ASN B C 1
ATOM 1741 O O . ASN B 1 51 ? -9.141 1.732 -7.207 1 92.81 51 ASN B O 1
ATOM 1745 N N . GLU B 1 52 ? -9.078 1.729 -5.07 1 95.94 52 GLU B N 1
ATOM 1746 C CA . GLU B 1 52 ? -8.422 3.029 -4.961 1 95.94 52 GLU B CA 1
ATOM 1747 C C . GLU B 1 52 ? -6.914 2.877 -4.789 1 95.94 52 GLU B C 1
ATOM 1749 O O . GLU B 1 52 ? -6.445 1.904 -4.195 1 95.94 52 GLU B O 1
ATOM 1754 N N . THR B 1 53 ? -6.16 3.801 -5.406 1 97.81 53 THR B N 1
ATOM 1755 C CA . THR B 1 53 ? -4.73 3.812 -5.129 1 97.81 53 THR B CA 1
ATOM 1756 C C . THR B 1 53 ? -4.449 4.398 -3.75 1 97.81 53 THR B C 1
ATOM 1758 O O . THR B 1 53 ? -5.324 5.027 -3.148 1 97.81 53 THR B O 1
ATOM 1761 N N . LEU B 1 54 ? -3.248 4.121 -3.244 1 98.69 54 LEU B N 1
ATOM 1762 C CA . LEU B 1 54 ? -2.85 4.711 -1.973 1 98.69 54 LEU B CA 1
ATOM 1763 C C . LEU B 1 54 ? -2.912 6.234 -2.039 1 98.69 54 LEU B C 1
ATOM 1765 O O . LEU B 1 54 ? -3.404 6.883 -1.111 1 98.69 54 LEU B O 1
ATOM 1769 N N . GLU B 1 55 ? -2.422 6.793 -3.113 1 98.56 55 GLU B N 1
ATOM 1770 C CA . GLU B 1 55 ? -2.363 8.234 -3.324 1 98.56 55 GLU B CA 1
ATOM 1771 C C . GLU B 1 55 ? -3.76 8.852 -3.33 1 98.56 55 GLU B C 1
ATOM 1773 O O . GLU B 1 55 ? -4 9.867 -2.674 1 98.56 55 GLU B O 1
ATOM 1778 N N . ASP B 1 56 ? -4.652 8.211 -4.066 1 98.19 56 ASP B N 1
ATOM 1779 C CA . ASP B 1 56 ? -6.016 8.719 -4.156 1 98.19 56 ASP B CA 1
ATOM 1780 C C . ASP B 1 56 ? -6.723 8.641 -2.805 1 98.19 56 ASP B C 1
ATOM 1782 O O . ASP B 1 56 ? -7.496 9.531 -2.451 1 98.19 56 ASP B O 1
ATOM 1786 N N . ALA B 1 57 ? -6.473 7.586 -2.086 1 98.62 57 ALA B N 1
ATOM 1787 C CA . ALA B 1 57 ? -7.047 7.453 -0.749 1 98.62 57 ALA B CA 1
ATOM 1788 C C . ALA B 1 57 ? -6.59 8.594 0.159 1 98.62 57 ALA B C 1
ATOM 1790 O O . ALA B 1 57 ? -7.398 9.188 0.873 1 98.62 57 ALA B O 1
ATOM 1791 N N . ALA B 1 58 ? -5.273 8.891 0.136 1 98.88 58 ALA B N 1
ATOM 1792 C CA . ALA B 1 58 ? -4.719 9.953 0.972 1 98.88 58 ALA B CA 1
ATOM 1793 C C . ALA B 1 58 ? -5.379 11.297 0.666 1 98.88 58 ALA B C 1
ATOM 1795 O O . ALA B 1 58 ? -5.805 12.008 1.578 1 98.88 58 ALA B O 1
ATOM 1796 N N . LYS B 1 59 ? -5.496 11.562 -0.624 1 98.88 59 LYS B N 1
ATOM 1797 C CA . LYS B 1 59 ? -6.102 12.82 -1.04 1 98.88 59 LYS B CA 1
ATOM 1798 C C . LYS B 1 59 ? -7.582 12.867 -0.68 1 98.88 59 LYS B C 1
ATOM 1800 O O . LYS B 1 59 ? -8.07 13.875 -0.162 1 98.88 59 LYS B O 1
ATOM 1805 N N . ARG B 1 60 ? -8.273 11.789 -0.978 1 98.56 60 ARG B N 1
ATOM 1806 C CA . ARG B 1 60 ? -9.703 11.742 -0.716 1 98.56 60 ARG B CA 1
ATOM 1807 C C . ARG B 1 60 ? -10 11.891 0.774 1 98.56 60 ARG B C 1
ATOM 1809 O O . ARG B 1 60 ? -10.844 12.688 1.171 1 98.56 60 ARG B O 1
ATOM 1816 N N . GLU B 1 61 ? -9.312 11.141 1.613 1 98.56 61 GLU B N 1
ATOM 1817 C CA . GLU B 1 61 ? -9.531 11.188 3.055 1 98.56 61 GLU B CA 1
ATOM 1818 C C . GLU B 1 61 ? -9.234 12.578 3.613 1 98.56 61 GLU B C 1
ATOM 1820 O O . GLU B 1 61 ? -9.922 13.039 4.527 1 98.56 61 GLU B O 1
ATOM 1825 N N . THR B 1 62 ? -8.18 13.242 3.115 1 98.88 62 THR B N 1
ATOM 1826 C CA . THR B 1 62 ? -7.887 14.602 3.541 1 98.88 62 THR B CA 1
ATOM 1827 C C . THR B 1 62 ? -9.055 15.531 3.209 1 98.88 62 THR B C 1
ATOM 1829 O O . THR B 1 62 ? -9.516 16.297 4.066 1 98.88 62 THR B O 1
ATOM 1832 N N . TYR B 1 63 ? -9.523 15.391 1.992 1 98.88 63 TYR B N 1
ATOM 1833 C CA . TYR B 1 63 ? -10.656 16.219 1.576 1 98.88 63 TYR B CA 1
ATOM 1834 C C . TYR B 1 63 ? -11.883 15.922 2.426 1 98.88 63 TYR B C 1
ATOM 1836 O O . TYR B 1 63 ? -12.539 16.844 2.916 1 98.88 63 TYR B O 1
ATOM 1844 N N . GLU B 1 64 ? -12.211 14.703 2.578 1 98.38 64 GLU B N 1
ATOM 1845 C CA . GLU B 1 64 ? -13.391 14.312 3.344 1 98.38 64 GLU B CA 1
ATOM 1846 C C . GLU B 1 64 ? -13.328 14.859 4.77 1 98.38 64 GLU B C 1
ATOM 1848 O O . GLU B 1 64 ? -14.312 15.406 5.273 1 98.38 64 GLU B O 1
ATOM 1853 N N . GLU B 1 65 ? -12.203 14.758 5.441 1 98.56 65 GLU B N 1
ATOM 1854 C CA . GLU B 1 65 ? -12.109 15.07 6.863 1 98.56 65 GLU B CA 1
ATOM 1855 C C . GLU B 1 65 ? -11.891 16.562 7.086 1 98.56 65 GLU B C 1
ATOM 1857 O O . GLU B 1 65 ? -12.188 17.078 8.164 1 98.56 65 GLU B O 1
ATOM 1862 N N . THR B 1 66 ? -11.375 17.312 6.051 1 98.75 66 THR B N 1
ATOM 1863 C CA . THR B 1 66 ? -10.945 18.688 6.324 1 98.75 66 THR B CA 1
ATOM 1864 C C . THR B 1 66 ? -11.656 19.672 5.402 1 98.75 66 THR B C 1
ATOM 1866 O O . THR B 1 66 ? -11.656 20.875 5.664 1 98.75 66 THR B O 1
ATOM 1869 N N . GLY B 1 67 ? -12.172 19.188 4.293 1 98.75 67 GLY B N 1
ATOM 1870 C CA . GLY B 1 67 ? -12.742 20.078 3.283 1 98.75 67 GLY B CA 1
ATOM 1871 C C . GLY B 1 67 ? -11.688 20.734 2.418 1 98.75 67 GLY B C 1
ATOM 1872 O O . GLY B 1 67 ? -12 21.641 1.632 1 98.75 67 GLY B O 1
ATOM 1873 N N . VAL B 1 68 ? -10.445 20.359 2.553 1 98.88 68 VAL B N 1
ATOM 1874 C CA . VAL B 1 68 ? -9.344 20.953 1.806 1 98.88 68 VAL B CA 1
ATOM 1875 C C . VAL B 1 68 ? -8.898 20 0.696 1 98.88 68 VAL B C 1
ATOM 1877 O O . VAL B 1 68 ? -8.547 18.859 0.958 1 98.88 68 VAL B O 1
ATOM 1880 N N . ARG B 1 69 ? -8.969 20.422 -0.559 1 98.75 69 ARG B N 1
ATOM 1881 C CA . ARG B 1 69 ? -8.406 19.656 -1.673 1 98.75 69 ARG B CA 1
ATOM 1882 C C . ARG B 1 69 ? -6.891 19.828 -1.738 1 98.75 69 ARG B C 1
ATOM 1884 O O . ARG B 1 69 ? -6.379 20.953 -1.676 1 98.75 69 ARG B O 1
ATOM 1891 N N . VAL B 1 70 ? -6.23 18.734 -1.855 1 98.88 70 VAL B N 1
ATOM 1892 C CA . VAL B 1 70 ? -4.777 18.812 -1.785 1 98.88 70 VAL B CA 1
ATOM 1893 C C . VAL B 1 70 ? -4.164 18.109 -3 1 98.88 70 VAL B C 1
ATOM 1895 O O . VAL B 1 70 ? -4.82 17.312 -3.662 1 98.88 70 VAL B O 1
ATOM 1898 N N . ASP B 1 71 ? -2.945 18.469 -3.289 1 98.75 71 ASP B N 1
ATOM 1899 C CA . ASP B 1 71 ? -2.076 17.734 -4.199 1 98.75 71 ASP B CA 1
ATOM 1900 C C . ASP B 1 71 ? -0.905 17.109 -3.449 1 98.75 71 ASP B C 1
ATOM 1902 O O . ASP B 1 71 ? -0.387 17.688 -2.494 1 98.75 71 ASP B O 1
ATOM 1906 N N . LEU B 1 72 ? -0.58 15.883 -3.873 1 98.75 72 LEU B N 1
ATOM 1907 C CA . LEU B 1 72 ? 0.636 15.336 -3.283 1 98.75 72 LEU B CA 1
ATOM 1908 C C . LEU B 1 72 ? 1.856 16.156 -3.693 1 98.75 72 LEU B C 1
ATOM 1910 O O . LEU B 1 72 ? 1.964 16.578 -4.844 1 98.75 72 LEU B O 1
ATOM 1914 N N . LEU B 1 73 ? 2.705 16.375 -2.74 1 98.81 73 LEU B N 1
ATOM 1915 C CA . LEU B 1 73 ? 3.891 17.203 -2.934 1 98.81 73 LEU B CA 1
ATOM 1916 C C . LEU B 1 73 ? 5.137 16.344 -3.084 1 98.81 73 LEU B C 1
ATOM 1918 O O . LEU B 1 73 ? 5.508 15.617 -2.162 1 98.81 73 LEU B O 1
ATOM 1922 N N . PRO B 1 74 ? 5.777 16.344 -4.328 1 98.31 74 PRO B N 1
ATOM 1923 C CA . PRO B 1 74 ? 7.066 15.664 -4.406 1 98.31 74 PRO B CA 1
ATOM 1924 C C . PRO B 1 74 ? 8.094 16.219 -3.42 1 98.31 74 PRO B C 1
ATOM 1926 O O . PRO B 1 74 ? 8.266 17.438 -3.328 1 98.31 74 PRO B O 1
ATOM 1929 N N . VAL B 1 75 ? 8.711 15.336 -2.65 1 98.31 75 VAL B N 1
ATOM 1930 C CA . VAL B 1 75 ? 9.68 15.773 -1.65 1 98.31 75 VAL B CA 1
ATOM 1931 C C . VAL B 1 75 ? 10.953 14.945 -1.774 1 98.31 75 VAL B C 1
ATOM 1933 O O . VAL B 1 75 ? 10.953 13.883 -2.406 1 98.31 75 VAL B O 1
ATOM 1936 N N . ASN B 1 76 ? 12.062 15.523 -1.174 1 96.56 76 ASN B N 1
ATOM 1937 C CA . ASN B 1 76 ? 13.352 14.852 -1.173 1 96.56 76 ASN B CA 1
ATOM 1938 C C . ASN B 1 76 ? 13.5 13.906 0.021 1 96.56 76 ASN B C 1
ATOM 1940 O O . ASN B 1 76 ? 13.867 14.336 1.115 1 96.56 76 ASN B O 1
ATOM 1944 N N . ILE B 1 77 ? 13.188 12.672 -0.213 1 96.56 77 ILE B N 1
ATOM 1945 C CA . ILE B 1 77 ? 13.281 11.664 0.835 1 96.56 77 ILE B CA 1
ATOM 1946 C C . ILE B 1 77 ? 14.039 10.445 0.31 1 96.56 77 ILE B C 1
ATOM 1948 O O . ILE B 1 77 ? 14.062 10.195 -0.897 1 96.56 77 ILE B O 1
ATOM 1952 N N . SER B 1 78 ? 14.633 9.664 1.211 1 95.75 78 SER B N 1
ATOM 1953 C CA . 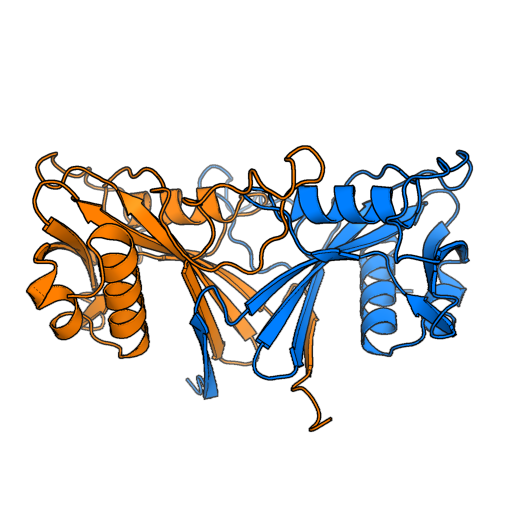SER B 1 78 ? 15.336 8.438 0.856 1 95.75 78 SER B CA 1
ATOM 1954 C C . SER B 1 78 ? 14.398 7.238 0.885 1 95.75 78 SER B C 1
ATOM 1956 O O . SER B 1 78 ? 14.461 6.418 1.806 1 95.75 78 SER B O 1
ATOM 1958 N N . THR B 1 79 ? 13.586 7.094 -0.146 1 97.19 79 THR B N 1
ATOM 1959 C CA . THR B 1 79 ? 12.672 5.957 -0.26 1 97.19 79 THR B CA 1
ATOM 1960 C C . THR B 1 79 ? 13.398 4.738 -0.823 1 97.19 79 THR B C 1
ATOM 1962 O O . THR B 1 79 ? 14.383 4.879 -1.558 1 97.19 79 THR B O 1
ATOM 1965 N N . ARG B 1 80 ? 12.867 3.561 -0.523 1 96.5 80 ARG B N 1
ATOM 1966 C CA . ARG B 1 80 ? 13.461 2.322 -1.013 1 96.5 80 ARG B CA 1
ATOM 1967 C C . ARG B 1 80 ? 12.75 1.827 -2.264 1 96.5 80 ARG B C 1
ATOM 1969 O O . ARG B 1 80 ? 13 0.714 -2.73 1 96.5 80 ARG B O 1
ATOM 1976 N N . ALA B 1 81 ? 11.789 2.596 -2.766 1 97.38 81 ALA B N 1
ATOM 1977 C CA . ALA B 1 81 ? 11.188 2.271 -4.059 1 97.38 81 ALA B CA 1
ATOM 1978 C C . ALA B 1 81 ? 12.25 2.195 -5.152 1 97.38 81 ALA B C 1
ATOM 1980 O O . ALA B 1 81 ? 13.234 2.941 -5.125 1 97.38 81 ALA B O 1
ATOM 1981 N N . THR B 1 82 ? 12.039 1.322 -6.094 1 96 82 THR B N 1
ATOM 1982 C CA . THR B 1 82 ? 13.023 1.096 -7.148 1 96 82 THR B CA 1
ATOM 1983 C C . THR B 1 82 ? 12.867 2.127 -8.266 1 96 82 THR B C 1
ATOM 1985 O O . THR B 1 82 ? 11.75 2.568 -8.555 1 96 82 THR B O 1
ATOM 1988 N N . THR B 1 83 ? 13.977 2.469 -8.852 1 95 83 THR B N 1
ATOM 1989 C CA . THR B 1 83 ? 13.93 3.291 -10.055 1 95 83 THR B CA 1
ATOM 1990 C C . THR B 1 83 ? 13.438 2.477 -11.25 1 95 83 THR B C 1
ATOM 1992 O O . THR B 1 83 ? 13.992 1.414 -11.547 1 95 83 THR B O 1
ATOM 1995 N N . PRO B 1 84 ? 12.414 3.002 -11.891 1 94.25 84 PRO B N 1
ATOM 1996 C CA . PRO B 1 84 ? 11.953 2.285 -13.078 1 94.25 84 PRO B CA 1
ATOM 1997 C C . PRO B 1 84 ? 13.062 2.064 -14.109 1 94.25 84 PRO B C 1
ATOM 1999 O O . PRO B 1 84 ?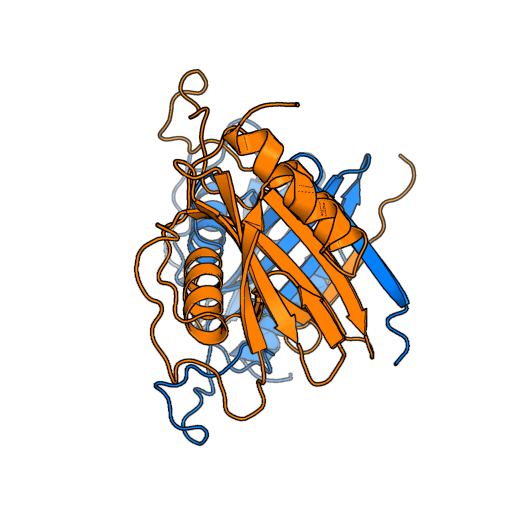 13.953 2.9 -14.242 1 94.25 84 PRO B O 1
ATOM 2002 N N . SER B 1 85 ? 12.953 0.998 -14.828 1 88.88 85 SER B N 1
ATOM 2003 C CA . SER B 1 85 ? 13.977 0.658 -15.812 1 88.88 85 SER B CA 1
ATOM 2004 C C . SER B 1 85 ? 14.055 1.711 -16.906 1 88.88 85 SER B C 1
ATOM 2006 O O . SER B 1 85 ? 15.062 1.819 -17.609 1 88.88 85 SER B O 1
ATOM 2008 N N . SER B 1 86 ? 12.953 2.406 -17.094 1 90.5 86 SER B N 1
ATOM 2009 C CA . SER B 1 86 ? 12.906 3.432 -18.141 1 90.5 86 SER B CA 1
ATOM 2010 C C . SER B 1 86 ? 13.75 4.645 -17.766 1 90.5 86 SER B C 1
ATOM 2012 O O . SER B 1 86 ? 14.023 5.504 -18.594 1 90.5 86 SER B O 1
ATOM 2014 N N . ILE B 1 87 ? 14.133 4.738 -16.562 1 91.75 87 ILE B N 1
ATOM 2015 C CA . ILE B 1 87 ? 14.938 5.855 -16.078 1 91.75 87 ILE B CA 1
ATOM 2016 C C . ILE B 1 87 ? 16.375 5.398 -15.867 1 91.75 87 ILE B C 1
ATOM 2018 O O . ILE B 1 87 ? 16.641 4.395 -15.195 1 91.75 87 ILE B O 1
ATOM 2022 N N . ALA B 1 88 ? 17.312 6.141 -16.438 1 89.56 88 ALA B N 1
ATOM 2023 C CA . ALA B 1 88 ? 18.719 5.816 -16.234 1 89.56 88 ALA B CA 1
ATOM 2024 C C . ALA B 1 88 ? 19.094 5.922 -14.766 1 89.56 88 ALA B C 1
ATOM 2026 O O . ALA B 1 88 ? 18.609 6.801 -14.055 1 89.56 88 ALA B O 1
ATOM 2027 N N . PRO B 1 89 ? 19.875 4.992 -14.344 1 79.56 89 PRO B N 1
ATOM 2028 C CA . PRO B 1 89 ? 20.219 4.957 -12.922 1 79.56 89 PRO B CA 1
ATOM 2029 C C . PRO B 1 89 ? 20.688 6.312 -12.391 1 79.56 89 PRO B C 1
ATOM 2031 O O . PRO B 1 89 ? 20.344 6.68 -11.258 1 79.56 89 PRO B O 1
ATOM 2034 N N . ASN B 1 90 ? 21.391 6.992 -13.125 1 87.88 90 ASN B N 1
ATOM 2035 C CA . ASN B 1 90 ? 21.922 8.281 -12.695 1 87.88 90 ASN B CA 1
ATOM 2036 C C . ASN B 1 90 ? 20.875 9.383 -12.789 1 87.88 90 ASN B C 1
ATOM 2038 O O . ASN B 1 90 ? 21.125 10.516 -12.383 1 87.88 90 ASN B O 1
ATOM 2042 N N . ASP B 1 91 ? 19.672 9.008 -13.234 1 93 91 ASP B N 1
ATOM 2043 C CA . ASP B 1 91 ? 18.641 10.016 -13.445 1 93 91 ASP B CA 1
ATOM 2044 C C . ASP B 1 91 ? 17.469 9.805 -12.484 1 93 91 ASP B C 1
ATOM 2046 O O . ASP B 1 91 ? 16.359 10.281 -12.742 1 93 91 ASP B O 1
ATOM 2050 N N . ARG B 1 92 ? 17.719 9.078 -11.398 1 93.06 92 ARG B N 1
ATOM 2051 C CA . ARG B 1 92 ? 16.672 8.898 -10.398 1 93.06 92 ARG B CA 1
ATOM 2052 C C . ARG B 1 92 ? 16.188 10.242 -9.859 1 93.06 92 ARG B C 1
ATOM 2054 O O . ARG B 1 92 ? 17 11.078 -9.445 1 93.06 92 ARG B O 1
ATOM 2061 N N . PRO B 1 93 ? 14.922 10.469 -9.898 1 94.06 93 PRO B N 1
ATOM 2062 C CA . PRO B 1 93 ? 14.438 11.758 -9.383 1 94.06 93 PRO B CA 1
ATOM 2063 C C . PRO B 1 93 ? 14.781 11.969 -7.91 1 94.06 93 PRO B C 1
ATOM 2065 O O . PRO B 1 93 ? 14.75 11.023 -7.121 1 94.06 93 PRO B O 1
ATOM 2068 N N . THR B 1 94 ? 15.109 13.148 -7.562 1 92.75 94 THR B N 1
ATOM 2069 C CA . THR B 1 94 ? 15.461 13.508 -6.191 1 92.75 94 THR B CA 1
ATOM 2070 C C . THR B 1 94 ? 14.203 13.758 -5.363 1 92.75 94 THR B C 1
ATOM 2072 O O . THR B 1 94 ? 14.211 13.586 -4.141 1 92.75 94 THR B O 1
ATOM 2075 N N . HIS B 1 95 ? 13.188 14.32 -5.961 1 96.81 95 HIS B N 1
ATOM 2076 C CA . HIS B 1 95 ? 11.891 14.555 -5.324 1 96.81 95 HIS B CA 1
ATOM 2077 C C . HIS B 1 95 ? 10.859 13.539 -5.797 1 96.81 95 HIS B C 1
ATOM 2079 O O . HIS B 1 95 ? 10.641 13.391 -7 1 96.81 95 HIS B O 1
ATOM 2085 N N . VAL B 1 96 ? 10.273 12.875 -4.812 1 97.5 96 VAL B N 1
ATOM 2086 C CA . VAL B 1 96 ? 9.344 11.812 -5.168 1 97.5 96 VAL B CA 1
ATOM 2087 C C . VAL B 1 96 ? 8.062 11.953 -4.344 1 97.5 96 VAL B C 1
ATOM 2089 O O . VAL B 1 96 ? 8.055 12.625 -3.312 1 97.5 96 VAL B O 1
ATOM 2092 N N . THR B 1 97 ? 6.961 11.328 -4.797 1 97.69 97 THR B N 1
ATOM 2093 C CA . THR B 1 97 ? 5.684 11.305 -4.098 1 97.69 97 THR B CA 1
ATOM 2094 C C . THR B 1 97 ? 5.434 9.938 -3.469 1 97.69 97 THR B C 1
ATOM 2096 O O . THR B 1 97 ? 4.316 9.422 -3.525 1 97.69 97 THR B O 1
ATOM 2099 N N . GLU B 1 98 ? 6.438 9.375 -2.908 1 98.5 98 GLU B N 1
ATOM 2100 C CA . GLU B 1 98 ? 6.332 8.117 -2.166 1 98.5 98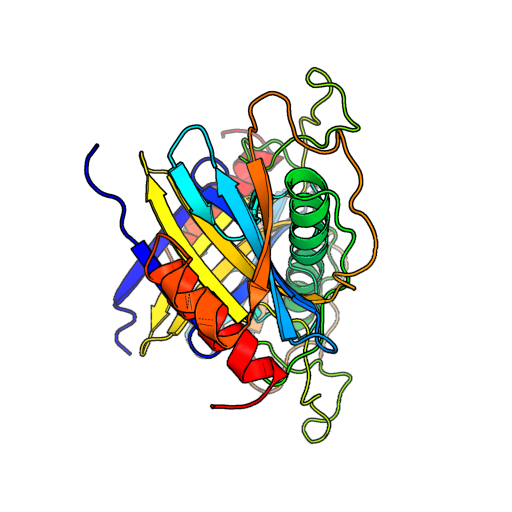 GLU B CA 1
ATOM 2101 C C . GLU B 1 98 ? 5.938 8.367 -0.714 1 98.5 98 GLU B C 1
ATOM 2103 O O . GLU B 1 98 ? 6.141 9.469 -0.188 1 98.5 98 GLU B O 1
ATOM 2108 N N . PRO B 1 99 ? 5.266 7.371 -0.046 1 98.81 99 PRO B N 1
ATOM 2109 C CA . PRO B 1 99 ? 5.008 7.566 1.383 1 98.81 99 PRO B CA 1
ATOM 2110 C C . PRO B 1 99 ? 6.27 7.918 2.166 1 98.81 99 PRO B C 1
ATOM 2112 O O . PRO B 1 99 ? 7.32 7.305 1.961 1 98.81 99 PRO B O 1
ATOM 2115 N N . ILE B 1 100 ? 6.121 8.852 3.029 1 98.69 100 ILE B N 1
ATOM 2116 C CA . ILE B 1 100 ? 7.281 9.289 3.801 1 98.69 100 ILE B CA 1
ATOM 2117 C C . ILE B 1 100 ? 7.418 8.438 5.059 1 98.69 100 ILE B C 1
ATOM 2119 O O . ILE B 1 100 ? 8.461 8.453 5.719 1 98.69 100 ILE B O 1
ATOM 2123 N N . ALA B 1 101 ? 6.367 7.75 5.41 1 98.88 101 ALA B N 1
ATOM 2124 C CA . ALA B 1 101 ? 6.344 6.863 6.57 1 98.88 101 ALA B CA 1
ATOM 2125 C C . ALA B 1 101 ? 5.207 5.848 6.461 1 98.88 101 ALA B C 1
ATOM 2127 O O . ALA B 1 101 ? 4.238 6.07 5.727 1 98.88 101 ALA B O 1
ATOM 2128 N N . VAL B 1 102 ? 5.355 4.754 7.137 1 98.88 102 VAL B N 1
ATOM 2129 C CA . VAL B 1 102 ? 4.289 3.783 7.348 1 98.88 102 VAL B CA 1
ATOM 2130 C C . VAL B 1 102 ? 4.133 3.506 8.844 1 98.88 102 VAL B C 1
ATOM 2132 O O . VAL B 1 102 ? 5.113 3.213 9.531 1 98.88 102 VAL B O 1
ATOM 2135 N N . ALA B 1 103 ? 2.951 3.713 9.352 1 98.62 103 ALA B N 1
ATOM 2136 C CA . ALA B 1 103 ? 2.598 3.352 10.719 1 98.62 103 ALA B CA 1
ATOM 2137 C C . ALA B 1 103 ? 1.733 2.094 10.75 1 98.62 103 ALA B C 1
ATOM 2139 O O . ALA B 1 103 ? 0.841 1.927 9.914 1 98.62 103 ALA B O 1
ATOM 2140 N N . GLN B 1 104 ? 2.018 1.227 11.695 1 97.81 104 GLN B N 1
ATOM 2141 C CA . GLN B 1 104 ? 1.236 0 11.812 1 97.81 104 GLN B CA 1
ATOM 2142 C C . GLN B 1 104 ? 0.795 -0.229 13.258 1 97.81 104 GLN B C 1
ATOM 2144 O O . GLN B 1 104 ? 1.527 0.092 14.195 1 97.81 104 GLN B O 1
ATOM 2149 N N . ARG B 1 105 ? -0.347 -0.75 13.352 1 96.25 105 ARG B N 1
ATOM 2150 C CA . ARG B 1 105 ? -0.856 -1.184 14.648 1 96.25 105 ARG B CA 1
ATOM 2151 C C . ARG B 1 105 ? -1.757 -2.406 14.5 1 96.25 105 ARG B C 1
ATOM 2153 O O . ARG B 1 105 ? -2.387 -2.598 13.461 1 96.25 105 ARG B O 1
ATOM 2160 N N . VAL B 1 106 ? -1.745 -3.242 15.508 1 95.06 106 VAL B N 1
ATOM 2161 C CA . VAL B 1 106 ? -2.621 -4.41 15.555 1 95.06 106 VAL B CA 1
ATOM 2162 C C . VAL B 1 106 ? -3.654 -4.238 16.672 1 95.06 106 VAL B C 1
ATOM 2164 O O . VAL B 1 106 ? -3.297 -3.992 17.828 1 95.06 106 VAL B O 1
ATOM 2167 N N . SER B 1 107 ? -4.875 -4.227 16.328 1 91.19 107 SER B N 1
ATOM 2168 C CA . SER B 1 107 ? -5.984 -4.184 17.281 1 91.19 107 SER B CA 1
ATOM 2169 C C . SER B 1 107 ? -6.996 -5.289 17 1 91.19 107 SER B C 1
ATOM 2171 O O . SER B 1 107 ? -7.461 -5.438 15.859 1 91.19 107 SER B O 1
ATOM 2173 N N . ASN B 1 108 ? -7.32 -6.121 18.016 1 91.31 108 ASN B N 1
ATOM 2174 C CA . ASN B 1 108 ? -8.273 -7.219 17.875 1 91.31 108 ASN B CA 1
ATOM 2175 C C . ASN B 1 108 ? -7.898 -8.148 16.734 1 91.31 108 ASN B C 1
ATOM 2177 O O . ASN B 1 108 ? -8.75 -8.516 15.922 1 91.31 108 ASN B O 1
ATOM 2181 N N . GLY B 1 109 ? -6.641 -8.32 16.562 1 91.62 109 GLY B N 1
ATOM 2182 C CA . GLY B 1 109 ? -6.125 -9.266 15.594 1 91.62 109 GLY B CA 1
ATOM 2183 C C . GLY B 1 109 ? -6.043 -8.695 14.188 1 91.62 109 GLY B C 1
ATOM 2184 O O . GLY B 1 109 ? -5.586 -9.375 13.266 1 91.62 109 GLY B O 1
ATOM 2185 N N . VAL B 1 110 ? -6.434 -7.473 14.023 1 96.62 110 VAL B N 1
ATOM 2186 C CA . VAL B 1 110 ? -6.441 -6.859 12.703 1 96.62 110 VAL B CA 1
ATOM 2187 C C . VAL B 1 110 ? -5.258 -5.902 12.57 1 96.62 110 VAL B C 1
ATOM 2189 O O . VAL B 1 110 ? -5.062 -5.027 13.422 1 96.62 110 VAL B O 1
ATOM 2192 N N . LEU B 1 111 ? -4.488 -6.141 11.547 1 97.75 111 LEU B N 1
ATOM 2193 C CA . LEU B 1 111 ? -3.354 -5.277 11.242 1 97.75 111 LEU B CA 1
ATOM 2194 C C . LEU B 1 111 ? -3.805 -4.035 10.477 1 97.75 111 LEU B C 1
ATOM 2196 O O . LEU B 1 111 ? -4.391 -4.148 9.398 1 97.75 111 LEU B O 1
ATOM 2200 N N . LYS B 1 112 ? -3.6 -2.912 11.102 1 98.31 112 LYS B N 1
ATOM 2201 C CA . LYS B 1 112 ? -3.812 -1.659 10.383 1 98.31 112 LYS B CA 1
ATOM 2202 C C . LYS B 1 112 ? -2.496 -1.103 9.844 1 98.31 112 LYS B C 1
ATOM 2204 O O . LYS B 1 112 ? -1.538 -0.925 10.602 1 98.31 112 LYS B O 1
ATOM 2209 N N . ILE B 1 113 ? -2.408 -0.889 8.547 1 98.75 113 ILE B N 1
ATOM 2210 C CA . ILE B 1 113 ? -1.252 -0.309 7.875 1 98.75 113 ILE B CA 1
ATOM 2211 C C . ILE B 1 113 ? -1.601 1.086 7.359 1 98.75 113 ILE B C 1
ATOM 2213 O O . ILE B 1 113 ? -2.506 1.243 6.539 1 98.75 113 ILE B O 1
ATOM 2217 N N . ILE B 1 114 ? -0.896 2.094 7.812 1 98.88 114 ILE B N 1
ATOM 2218 C CA . ILE B 1 114 ? -1.192 3.471 7.426 1 98.88 114 ILE B CA 1
ATOM 2219 C C . ILE B 1 114 ? -0.006 4.062 6.668 1 98.88 114 ILE B C 1
ATOM 2221 O O . ILE B 1 114 ? 1.088 4.195 7.223 1 98.88 114 ILE B O 1
ATOM 2225 N N . PHE B 1 115 ? -0.181 4.438 5.422 1 98.94 115 PHE B N 1
ATOM 2226 C CA . PHE B 1 115 ? 0.826 5.117 4.617 1 98.94 115 PHE B CA 1
ATOM 2227 C C . PHE B 1 115 ? 0.636 6.629 4.68 1 98.94 115 PHE B C 1
ATOM 2229 O O . PHE B 1 115 ? -0.475 7.129 4.488 1 98.94 115 PHE B O 1
ATOM 2236 N N . TRP B 1 116 ? 1.69 7.391 4.906 1 98.94 116 TRP B N 1
ATOM 2237 C CA . TRP B 1 116 ? 1.641 8.844 5.059 1 98.94 116 TRP B CA 1
ATOM 2238 C C . TRP B 1 116 ? 2.348 9.539 3.902 1 98.94 116 TRP B C 1
ATOM 2240 O O . TRP B 1 116 ? 3.514 9.25 3.619 1 98.94 116 TRP B O 1
ATOM 2250 N N . PHE B 1 117 ? 1.667 10.43 3.264 1 98.94 117 PHE B N 1
ATOM 2251 C CA . PHE B 1 117 ? 2.201 11.203 2.15 1 98.94 117 PHE B CA 1
ATOM 2252 C C . PHE B 1 117 ? 2.344 12.672 2.535 1 98.94 117 PHE B C 1
ATOM 2254 O O . PHE B 1 117 ? 1.633 13.164 3.414 1 98.94 117 PHE B O 1
ATOM 2261 N N . VAL B 1 118 ? 3.25 13.367 1.91 1 98.94 118 VAL B N 1
ATOM 2262 C CA . VAL B 1 118 ? 3.301 14.82 2.006 1 98.94 118 VAL B CA 1
ATOM 2263 C C . VAL B 1 118 ? 2.404 15.438 0.938 1 98.94 118 VAL B C 1
ATOM 2265 O O . VAL B 1 118 ? 2.43 15.023 -0.222 1 98.94 118 VAL B O 1
ATOM 2268 N N . ALA B 1 119 ? 1.579 16.328 1.346 1 98.94 119 ALA B N 1
ATOM 2269 C CA . ALA B 1 119 ? 0.695 17.031 0.43 1 98.94 119 ALA B CA 1
ATOM 2270 C C . ALA B 1 119 ? 0.833 18.547 0.601 1 98.94 119 ALA B C 1
ATOM 2272 O O . ALA B 1 119 ? 1.499 19.016 1.527 1 98.94 119 ALA B O 1
ATOM 2273 N N . THR B 1 120 ? 0.234 19.25 -0.391 1 98.94 120 THR B N 1
ATOM 2274 C CA . THR B 1 120 ? 0.273 20.703 -0.323 1 98.94 120 THR B CA 1
ATOM 2275 C C . THR B 1 120 ? -1.097 21.297 -0.635 1 98.94 120 THR B C 1
ATOM 2277 O O . THR B 1 120 ? -1.869 20.719 -1.403 1 98.94 120 THR B O 1
ATOM 2280 N N . ALA B 1 121 ? -1.396 22.359 0.012 1 98.88 121 ALA B N 1
ATOM 2281 C CA . ALA B 1 121 ? -2.582 23.188 -0.209 1 98.88 121 ALA B CA 1
ATOM 2282 C C . ALA B 1 121 ? -2.361 24.609 0.289 1 98.88 121 ALA B C 1
ATOM 2284 O O . ALA B 1 121 ? -1.394 24.891 1.003 1 98.88 121 ALA B O 1
ATOM 2285 N N . ASP B 1 122 ? -3.195 25.484 -0.151 1 98.75 122 ASP B N 1
ATOM 2286 C CA . ASP B 1 122 ? -3.18 26.891 0.236 1 98.75 122 ASP B CA 1
ATOM 2287 C C . ASP B 1 122 ? -4.082 27.141 1.443 1 98.75 122 ASP B C 1
ATOM 2289 O O . ASP B 1 122 ? -5.305 27.062 1.337 1 98.75 122 ASP B O 1
ATOM 2293 N N . SER B 1 123 ? -3.479 27.469 2.559 1 98.62 123 SER B N 1
ATOM 2294 C CA . SER B 1 123 ? -4.211 27.625 3.812 1 98.62 123 SER B CA 1
ATOM 2295 C C . SER B 1 123 ? -5.141 28.844 3.766 1 98.62 123 SER B C 1
ATOM 2297 O O . SER B 1 123 ? -6.012 28.984 4.621 1 98.62 123 SER B O 1
ATOM 2299 N N . THR B 1 124 ? -5.012 29.688 2.812 1 98.31 124 THR B N 1
ATOM 2300 C CA . THR B 1 124 ? -5.82 30.906 2.734 1 98.31 124 THR B CA 1
ATOM 2301 C C . THR B 1 124 ? -7.113 30.641 1.969 1 98.31 124 THR B C 1
ATOM 2303 O O . THR B 1 124 ? -8.023 31.469 1.978 1 98.31 124 THR B O 1
ATOM 2306 N N . ILE B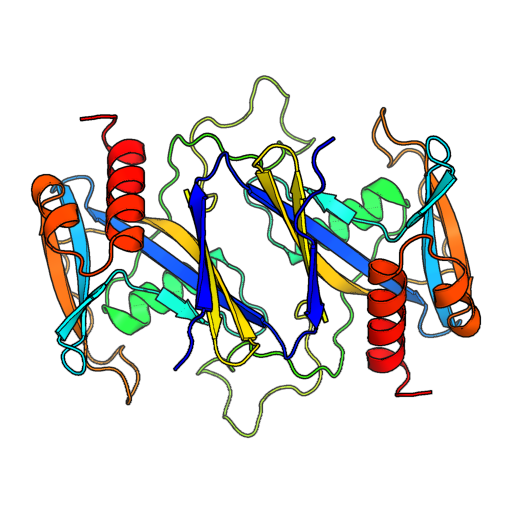 1 125 ? -7.211 29.594 1.284 1 98 125 ILE B N 1
ATOM 2307 C CA . ILE B 1 125 ? -8.422 29.219 0.569 1 98 125 ILE B CA 1
ATOM 2308 C C . ILE B 1 125 ? -9.422 28.594 1.54 1 98 125 ILE B C 1
ATOM 2310 O O . ILE B 1 125 ? -9.094 27.625 2.248 1 98 125 ILE B O 1
ATOM 2314 N N . PRO B 1 126 ? -10.625 29.125 1.575 1 97.62 126 PRO B N 1
ATOM 2315 C CA . PRO B 1 126 ? -11.625 28.562 2.479 1 97.62 126 PRO B CA 1
ATOM 2316 C C . PRO B 1 126 ? -11.891 27.078 2.205 1 97.62 126 PRO B C 1
ATOM 2318 O O . PRO B 1 126 ? -11.938 26.656 1.045 1 97.62 126 PRO B O 1
ATOM 2321 N N . ARG B 1 127 ? -12 26.375 3.271 1 97.75 127 ARG B N 1
ATOM 2322 C CA . ARG B 1 127 ? -12.336 24.953 3.137 1 97.75 127 ARG B CA 1
ATOM 2323 C C . ARG B 1 127 ? -13.797 24.766 2.75 1 97.75 127 ARG B C 1
ATOM 2325 O O . ARG B 1 127 ? -14.609 25.688 2.91 1 97.75 127 ARG B O 1
ATOM 2332 N N . GLU B 1 128 ? -14.102 23.562 2.27 1 98.06 128 GLU B N 1
ATOM 2333 C CA . GLU B 1 128 ? -15.484 23.203 1.995 1 98.06 128 GLU B CA 1
ATOM 2334 C C . GLU B 1 128 ? -16.141 22.578 3.223 1 98.06 128 GLU B C 1
ATOM 2336 O O . GLU B 1 128 ? -15.531 21.75 3.912 1 98.06 128 GLU B O 1
ATOM 2341 N N . GLU B 1 129 ? -17.375 22.938 3.516 1 95.75 129 GLU B N 1
ATOM 2342 C CA . GLU B 1 129 ? -18.141 22.375 4.637 1 95.75 129 GLU B CA 1
ATOM 2343 C C . GLU B 1 129 ? -18.969 21.172 4.195 1 95.75 129 GLU B C 1
ATOM 2345 O O . GLU B 1 129 ? -19.234 21 3.006 1 95.75 129 GLU B O 1
ATOM 2350 N N . GLY B 1 130 ? -19.266 20.312 5.141 1 95.62 130 GLY B N 1
ATOM 2351 C CA . GLY B 1 130 ? -20.172 19.203 4.883 1 95.62 130 GLY B CA 1
ATOM 2352 C C . GLY B 1 130 ? -19.5 18.016 4.219 1 95.62 130 GLY B C 1
ATOM 2353 O O . GLY B 1 130 ? -20.156 17.188 3.594 1 95.62 130 GLY B O 1
ATOM 2354 N N . THR B 1 131 ? -18.172 18.031 4.25 1 97.19 131 THR B N 1
ATOM 2355 C CA . THR B 1 131 ? -17.469 16.953 3.574 1 97.19 131 THR B CA 1
ATOM 2356 C C . THR B 1 131 ? -17.219 15.789 4.523 1 97.19 131 THR B C 1
ATOM 2358 O O . THR B 1 131 ? -16.875 14.688 4.09 1 97.19 131 THR B O 1
ATOM 2361 N N . GLN B 1 132 ? -17.406 15.953 5.793 1 95.94 132 GLN B N 1
ATOM 2362 C CA . GLN B 1 132 ? -17.141 14.922 6.789 1 95.94 132 GLN B CA 1
ATOM 2363 C C . GLN B 1 132 ? -18.25 13.875 6.816 1 95.94 132 GLN B C 1
ATOM 2365 O O . GLN B 1 132 ? -19.406 14.172 6.516 1 95.94 132 GLN B O 1
ATOM 2370 N N . GLN B 1 133 ? -17.891 12.664 7.176 1 90.88 133 GLN B N 1
ATOM 2371 C CA . GLN B 1 133 ? -18.875 11.602 7.352 1 90.88 133 GLN B CA 1
ATOM 2372 C C . GLN B 1 133 ? -19.719 11.828 8.609 1 90.88 133 GLN B C 1
ATOM 2374 O O . GLN B 1 133 ? -19.328 12.594 9.484 1 90.88 133 GLN B O 1
ATOM 2379 N N . GLU B 1 134 ? -20.797 11.125 8.703 1 87.19 134 GLU B N 1
ATOM 2380 C CA . GLU B 1 134 ? -21.781 11.344 9.758 1 87.19 134 GLU B CA 1
ATOM 2381 C C . GLU B 1 134 ? -21.188 11.062 11.133 1 87.19 134 GLU B C 1
ATOM 2383 O O . GLU B 1 134 ? -21.5 11.75 12.109 1 87.19 134 GLU B O 1
ATOM 2388 N N . ASP B 1 135 ? -20.281 10.156 11.203 1 88.19 135 ASP B N 1
ATOM 2389 C CA . ASP B 1 135 ? -19.734 9.75 12.492 1 88.19 135 ASP B CA 1
ATOM 2390 C C . ASP B 1 135 ? -18.469 10.531 12.836 1 88.19 135 ASP B C 1
ATOM 2392 O O . ASP B 1 135 ? -17.859 10.305 13.883 1 88.19 135 ASP B O 1
ATOM 2396 N N . GLU B 1 136 ? -18.156 11.477 11.992 1 90.94 136 GLU B N 1
ATOM 2397 C CA . GLU B 1 136 ? -16.953 12.281 12.188 1 90.94 136 GLU B CA 1
ATOM 2398 C C . GLU B 1 136 ? -17.312 13.672 12.695 1 90.94 136 GLU B C 1
ATOM 2400 O O . GLU B 1 136 ? -18.281 14.281 12.242 1 90.94 136 GLU B O 1
ATOM 2405 N N . ASP B 1 137 ? -16.562 14.141 13.75 1 94.25 137 ASP B N 1
ATOM 2406 C CA . ASP B 1 137 ? -16.688 15.477 14.328 1 94.25 137 ASP B CA 1
ATOM 2407 C C . ASP B 1 137 ? -15.305 16.125 14.492 1 94.25 137 ASP B C 1
ATOM 2409 O O . ASP B 1 137 ? -14.75 16.141 15.594 1 94.25 137 ASP B O 1
ATOM 2413 N N . PHE B 1 138 ? -14.852 16.625 13.391 1 97.31 138 PHE B N 1
ATOM 2414 C CA . PHE B 1 138 ? -13.508 17.188 13.352 1 97.31 138 PHE B CA 1
ATOM 2415 C C . PHE B 1 138 ? -13.555 18.703 13.242 1 97.31 138 PHE B C 1
ATOM 2417 O O . PHE B 1 138 ? -14.367 19.25 12.484 1 97.31 138 PHE B O 1
ATOM 2424 N N . GLU B 1 139 ? -12.789 19.328 14.031 1 97.88 139 GLU B N 1
ATOM 2425 C CA . GLU B 1 139 ? -12.406 20.703 13.766 1 97.88 139 GLU B CA 1
ATOM 2426 C C . GLU B 1 139 ? -11.117 20.781 12.953 1 97.88 139 GLU B C 1
ATOM 2428 O O . GLU B 1 139 ? -10.18 20.016 13.195 1 97.88 139 GLU B O 1
ATOM 2433 N N . VAL B 1 140 ? -11.078 21.703 12.008 1 98.38 140 VAL B N 1
ATOM 2434 C CA . VAL B 1 140 ? -9.945 21.812 11.094 1 98.38 140 VAL B CA 1
ATOM 2435 C C . VAL B 1 140 ? -9.133 23.047 11.422 1 98.38 140 VAL B C 1
ATOM 2437 O O . VAL B 1 140 ? -9.688 24.125 11.68 1 98.38 140 VAL B O 1
ATOM 2440 N N . SER B 1 141 ? -7.797 22.938 11.445 1 97.88 141 SER B N 1
ATOM 2441 C CA . SER B 1 141 ? -6.957 24.109 11.703 1 97.88 141 SER B CA 1
ATOM 2442 C C . SER B 1 141 ? -5.633 24.016 10.953 1 97.88 141 SER B C 1
ATOM 2444 O O . SER B 1 141 ? -5.172 22.922 10.625 1 97.88 141 SER B O 1
ATOM 2446 N N . TRP B 1 142 ? -5.113 25.125 10.648 1 98.69 142 TRP B N 1
ATOM 2447 C CA . TRP B 1 142 ? -3.748 25.281 10.156 1 98.69 142 TRP B CA 1
ATOM 2448 C C . TRP B 1 142 ? -2.82 25.734 11.273 1 98.69 142 TRP B C 1
ATOM 2450 O O . TRP B 1 142 ? -3.08 26.766 11.922 1 98.69 142 TRP B O 1
ATOM 2460 N N . VAL B 1 143 ? -1.788 25 11.469 1 98.44 143 VAL B N 1
ATOM 2461 C CA . VAL B 1 143 ? -0.857 25.281 12.555 1 98.44 143 VAL B CA 1
ATOM 2462 C C . VAL B 1 143 ? 0.528 25.578 11.992 1 98.44 143 VAL B C 1
ATOM 2464 O O . VAL B 1 143 ? 0.951 24.953 11.008 1 98.44 143 VAL B O 1
ATOM 2467 N N . ASP B 1 144 ? 1.262 26.5 12.672 1 98.25 144 ASP B N 1
ATOM 2468 C CA . ASP B 1 144 ? 2.619 26.812 12.227 1 98.25 144 ASP B CA 1
ATOM 2469 C C . ASP B 1 144 ? 3.51 25.578 12.281 1 98.25 144 ASP B C 1
ATOM 2471 O O . ASP B 1 144 ? 3.426 24.781 13.219 1 98.25 144 ASP B O 1
ATOM 2475 N N . VAL B 1 145 ? 4.395 25.5 11.289 1 97.75 145 VAL B N 1
ATOM 2476 C CA . VAL B 1 145 ? 5.289 24.344 11.195 1 97.75 145 VAL B CA 1
ATOM 2477 C C . VAL B 1 145 ? 6.121 24.234 12.469 1 97.75 145 VAL B C 1
ATOM 2479 O O . VAL B 1 145 ? 6.465 23.125 12.891 1 97.75 145 VAL B O 1
ATOM 2482 N N . GLU B 1 146 ? 6.383 25.297 13.141 1 96 146 GLU B N 1
ATOM 2483 C CA . GLU B 1 146 ? 7.211 25.312 14.336 1 96 146 GLU B CA 1
ATOM 2484 C C . GLU B 1 146 ? 6.453 24.75 15.539 1 96 146 GLU B C 1
ATOM 2486 O O . GLU B 1 146 ? 7.062 24.312 16.516 1 96 146 GLU B O 1
ATOM 2491 N N . GLU B 1 147 ? 5.172 24.703 15.477 1 96.56 147 GLU B N 1
ATOM 2492 C CA . GLU B 1 147 ? 4.352 24.344 16.625 1 96.56 147 GLU B CA 1
ATOM 2493 C C . GLU B 1 147 ? 3.684 22.984 16.406 1 96.56 147 GLU B C 1
ATOM 2495 O O . GLU B 1 147 ? 3.133 22.406 17.344 1 96.56 147 GLU B O 1
ATOM 2500 N N . VAL B 1 148 ? 3.717 22.453 15.227 1 96.62 148 VAL B N 1
ATOM 2501 C CA . VAL B 1 148 ? 2.895 21.312 14.828 1 96.62 148 VAL B CA 1
ATOM 2502 C C . VAL B 1 148 ? 3.248 20.109 15.688 1 96.62 148 VAL B C 1
ATOM 2504 O O . VAL B 1 148 ? 2.365 19.359 16.109 1 96.62 148 VAL B O 1
ATOM 2507 N N . GLY B 1 149 ? 4.508 19.844 15.961 1 93.75 149 GLY B N 1
ATOM 2508 C CA . GLY B 1 149 ? 4.938 18.719 16.781 1 93.75 149 GLY B CA 1
ATOM 2509 C C . GLY B 1 149 ? 4.316 18.734 18.172 1 93.75 149 GLY B C 1
ATOM 2510 O O . GLY B 1 149 ? 3.91 17.672 18.672 1 93.75 149 GLY B O 1
ATOM 2511 N N . ASP B 1 150 ? 4.172 19.875 18.734 1 93.62 150 ASP B N 1
ATOM 2512 C CA . ASP B 1 150 ? 3.646 20 20.094 1 93.62 150 ASP B CA 1
ATOM 2513 C C . ASP B 1 150 ? 2.121 19.938 20.109 1 93.62 150 ASP B C 1
ATOM 2515 O O . ASP B 1 150 ? 1.514 19.656 21.141 1 93.62 150 ASP B O 1
ATOM 2519 N N . ARG B 1 151 ? 1.55 20.172 19.031 1 96.81 151 ARG B N 1
ATOM 2520 C CA . ARG B 1 151 ? 0.094 20.219 18.953 1 96.81 151 ARG B CA 1
ATOM 2521 C C . ARG B 1 151 ? -0.493 18.812 18.781 1 96.81 151 ARG B C 1
ATOM 2523 O O . ARG B 1 151 ? -1.577 18.531 19.297 1 96.81 151 ARG B O 1
ATOM 2530 N N . LEU B 1 152 ? 0.183 17.984 18.109 1 98.5 152 LEU B N 1
ATOM 2531 C CA . LEU B 1 152 ? -0.307 16.641 17.812 1 98.5 152 LEU B CA 1
ATOM 2532 C C . LEU B 1 152 ? -0.315 15.773 19.078 1 98.5 152 LEU B C 1
ATOM 2534 O O . LEU B 1 152 ? 0.61 15.844 19.891 1 98.5 152 LEU B O 1
ATOM 2538 N N . SER B 1 153 ? -1.279 14.898 19.172 1 98.06 153 SER B N 1
ATOM 2539 C CA . SER B 1 153 ? -1.543 14.18 20.422 1 98.06 153 SER B CA 1
ATOM 2540 C C . SER B 1 153 ? -0.637 12.961 20.547 1 98.06 153 SER B C 1
ATOM 2542 O O . SER B 1 153 ? -0.34 12.523 21.656 1 98.06 153 SER B O 1
ATOM 2544 N N . PHE B 1 154 ? -0.196 12.383 19.516 1 96.88 154 PHE B N 1
ATOM 2545 C CA . PHE B 1 154 ? 0.501 11.109 19.594 1 96.88 154 PHE B CA 1
ATOM 2546 C C . PHE B 1 154 ? 1.928 11.234 19.078 1 96.88 154 PHE B C 1
ATOM 2548 O O . PHE B 1 154 ? 2.174 11.93 18.094 1 96.88 154 PHE B O 1
ATOM 2555 N N . ALA B 1 155 ? 2.805 10.594 19.656 1 96.81 155 ALA B N 1
ATOM 2556 C CA . ALA B 1 155 ? 4.23 10.664 19.359 1 96.81 155 ALA B CA 1
ATOM 2557 C C . ALA B 1 155 ? 4.5 10.297 17.891 1 96.81 155 ALA B C 1
ATOM 2559 O O . ALA B 1 155 ? 5.328 10.922 17.234 1 96.81 155 ALA B O 1
ATOM 2560 N N . ASP B 1 156 ? 3.842 9.273 17.391 1 97.38 156 ASP B N 1
ATOM 2561 C CA . ASP B 1 156 ? 4.035 8.859 16 1 97.38 156 ASP B CA 1
ATOM 2562 C C . ASP B 1 156 ? 3.668 9.992 15.047 1 97.38 156 ASP B C 1
ATOM 2564 O O . ASP B 1 156 ? 4.422 10.289 14.117 1 97.38 156 ASP B O 1
ATOM 2568 N N . ASP B 1 157 ? 2.551 10.602 15.336 1 98.06 157 ASP B N 1
ATOM 2569 C CA . ASP B 1 157 ? 2.111 11.695 14.484 1 98.06 157 ASP B CA 1
ATOM 2570 C C . ASP B 1 157 ? 3.092 12.867 14.547 1 98.06 157 ASP B C 1
ATOM 2572 O O . ASP B 1 157 ? 3.334 13.531 13.539 1 98.06 157 ASP B O 1
ATOM 2576 N N . GLN B 1 158 ? 3.557 13.102 15.719 1 98.38 158 GLN B N 1
ATOM 2577 C CA . GLN B 1 158 ? 4.547 14.156 15.898 1 98.38 158 GLN B CA 1
ATOM 2578 C C . GLN B 1 158 ? 5.789 13.891 15.055 1 98.38 158 GLN B C 1
ATOM 2580 O O . GLN B 1 158 ? 6.27 14.781 14.352 1 98.38 158 GLN B O 1
ATOM 2585 N N . ARG B 1 159 ? 6.258 12.711 15.078 1 97.94 159 ARG B N 1
ATOM 2586 C CA . ARG B 1 159 ? 7.434 12.328 14.305 1 97.94 159 ARG B CA 1
ATOM 2587 C C . ARG B 1 159 ? 7.172 12.453 12.812 1 97.94 159 ARG B C 1
ATOM 2589 O O . ARG B 1 159 ? 8.008 12.984 12.07 1 97.94 159 ARG B O 1
ATOM 2596 N N . ILE B 1 160 ? 6.043 11.961 12.391 1 98.56 160 ILE B N 1
ATOM 2597 C CA . ILE B 1 160 ? 5.68 12.008 10.977 1 98.56 160 ILE B CA 1
ATOM 2598 C C . ILE B 1 160 ? 5.629 13.453 10.5 1 98.56 160 ILE B C 1
ATOM 2600 O O . ILE B 1 160 ? 6.172 13.789 9.445 1 98.56 160 ILE B O 1
ATOM 2604 N N . ALA B 1 161 ? 5.016 14.312 11.273 1 98.5 161 ALA B N 1
ATOM 2605 C CA . ALA B 1 161 ? 4.914 15.727 10.922 1 98.5 161 ALA B CA 1
ATOM 2606 C C . ALA B 1 161 ? 6.289 16.375 10.844 1 98.5 161 ALA B C 1
ATOM 2608 O O . ALA B 1 161 ? 6.57 17.141 9.914 1 98.5 161 ALA B O 1
ATOM 2609 N N . ARG B 1 162 ? 7.109 16.078 11.789 1 97.31 162 ARG B N 1
ATOM 2610 C CA . ARG B 1 162 ? 8.453 16.641 11.789 1 97.31 162 ARG B CA 1
ATOM 2611 C C . ARG B 1 162 ? 9.242 16.172 10.57 1 97.31 162 ARG B C 1
ATOM 2613 O O . ARG B 1 162 ? 9.945 16.984 9.945 1 97.31 162 ARG B O 1
ATOM 2620 N N . GLU B 1 163 ? 9.125 14.906 10.25 1 97.44 163 GLU B N 1
ATOM 2621 C CA . GLU B 1 163 ? 9.812 14.375 9.078 1 97.44 163 GLU B CA 1
ATOM 2622 C C . GLU B 1 163 ? 9.32 15.031 7.793 1 97.44 163 GLU B C 1
ATOM 2624 O O . GLU B 1 163 ? 10.109 15.352 6.902 1 97.44 163 GLU B O 1
ATOM 2629 N N . ALA B 1 164 ? 8.023 15.211 7.711 1 98.56 164 ALA B N 1
ATOM 2630 C CA . ALA B 1 164 ? 7.449 15.867 6.539 1 98.56 164 ALA B CA 1
ATOM 2631 C C . ALA B 1 164 ? 7.953 17.297 6.414 1 98.56 164 ALA B C 1
ATOM 2633 O O . ALA B 1 164 ? 8.352 17.734 5.332 1 98.56 164 ALA B O 1
ATOM 2634 N N . CYS B 1 165 ? 7.945 18.031 7.516 1 97.94 165 CYS B N 1
ATOM 2635 C CA . CYS B 1 165 ? 8.414 19.406 7.508 1 97.94 165 CYS B CA 1
ATOM 2636 C C . CYS B 1 165 ? 9.891 19.484 7.125 1 97.94 165 CYS B C 1
ATOM 2638 O O . CYS B 1 165 ? 10.289 20.344 6.348 1 97.94 165 CYS B O 1
ATOM 2640 N N . ALA B 1 166 ? 10.625 18.578 7.664 1 97.12 166 ALA B N 1
ATOM 2641 C CA . ALA B 1 166 ? 12.047 18.531 7.332 1 97.12 166 ALA B CA 1
ATOM 2642 C C . ALA B 1 166 ? 12.25 18.25 5.844 1 97.12 166 ALA B C 1
ATOM 2644 O O . ALA B 1 166 ? 13.164 18.797 5.227 1 97.12 166 ALA B O 1
ATOM 2645 N N . ALA B 1 167 ? 11.461 17.375 5.273 1 97.88 167 ALA B N 1
ATOM 2646 C CA . ALA B 1 167 ? 11.57 17.031 3.857 1 97.88 167 ALA B CA 1
ATOM 2647 C C . ALA B 1 167 ? 11.258 18.234 2.975 1 97.88 167 ALA B C 1
ATOM 2649 O O . ALA B 1 167 ? 11.789 18.344 1.865 1 97.88 167 ALA B O 1
ATOM 2650 N N . VAL B 1 168 ? 10.406 19.125 3.461 1 98.12 168 VAL B N 1
ATOM 2651 C CA . VAL B 1 168 ? 9.938 20.25 2.662 1 98.12 168 VAL B CA 1
ATOM 2652 C C . VAL B 1 168 ? 10.844 21.453 2.891 1 98.12 168 VAL B C 1
ATOM 2654 O O . VAL B 1 168 ? 11.203 22.156 1.942 1 98.12 168 VAL B O 1
ATOM 2657 N N . PHE B 1 169 ? 11.266 21.703 4.109 1 96.94 169 PHE B N 1
ATOM 2658 C CA . PHE B 1 169 ? 11.922 22.953 4.457 1 96.94 169 PHE B CA 1
ATOM 2659 C C . PHE B 1 169 ? 13.383 22.719 4.828 1 96.94 169 PHE B C 1
ATOM 2661 O O . PHE B 1 169 ? 14.148 23.656 5.004 1 96.94 169 PHE B O 1
ATOM 2668 N N . GLY B 1 170 ? 13.789 21.438 4.816 1 91.31 170 GLY B N 1
ATOM 2669 C CA . GLY B 1 170 ? 15.109 21.125 5.336 1 91.31 170 GLY B CA 1
ATOM 2670 C C . GLY B 1 170 ? 15.125 20.938 6.84 1 91.31 170 GLY B C 1
ATOM 2671 O O . GLY B 1 170 ? 14.148 21.234 7.523 1 91.31 170 GLY B O 1
ATOM 2672 N N . PRO B 1 171 ? 16.297 20.141 7.258 1 78.38 171 PRO B N 1
ATOM 2673 C CA . PRO B 1 171 ? 16.422 19.969 8.711 1 78.38 171 PRO B CA 1
ATOM 2674 C C . PRO B 1 171 ? 16.5 21.281 9.461 1 78.38 171 PRO B C 1
ATOM 2676 O O . PRO B 1 171 ? 17.078 22.25 8.953 1 78.38 171 PRO B O 1
ATOM 2679 N N . GLY B 1 172 ? 15.609 21.672 10.312 1 62.91 172 GLY B N 1
ATOM 2680 C CA . GLY B 1 172 ? 15.719 22.891 11.094 1 62.91 172 GLY B CA 1
ATOM 2681 C C . GLY B 1 172 ? 17 22.969 11.906 1 62.91 172 GLY B C 1
ATOM 2682 O O . GLY B 1 172 ? 17.672 21.953 12.117 1 62.91 172 GLY B O 1
#

Organism: Colletotrichum gloeosporioides (NCBI:txid474922)